Protein AF-R4GNI4-F1 (afdb_monomer)

Nearest PDB structures (foldseek):
  3fk2-assembly3_C  TM=8.434E-01  e=5.146E-07  Homo sapiens
  5irc-assembly1_A  TM=8.284E-01  e=3.095E-07  Rattus norvegicus
  3fk2-assembly2_B  TM=8.335E-01  e=4.891E-07  Homo sapiens
  1ow3-assembly1_A  TM=8.137E-01  e=1.103E-06  Homo sapiens
  3w6r-assembly1_A  TM=8.796E-01  e=2.966E-04  Homo sapiens

InterPro domains:
  IPR000198 Rho GTPase-activating protein domain [PF00620] (52-196)
  IPR000198 Rho GTPase-activating protein domain [PS50238] (42-197)
  IPR000198 Rho GTPase-activating protein domain [SM00324] (46-197)
  IPR008936 Rho GTPase activation protein [G3DSA:1.10.555.10] (14-197)
  IPR008936 Rho GTPase activation protein [SSF48350] (37-196)

pLDDT: mean 83.74, std 20.53, range [27.58, 98.19]

Structure (mmCIF, N/CA/C/O backbone):
data_AF-R4GNI4-F1
#
_entry.id   AF-R4GNI4-F1
#
loop_
_atom_site.group_PDB
_atom_site.id
_atom_site.type_symbol
_atom_site.label_atom_id
_atom_site.label_alt_id
_atom_site.label_comp_id
_atom_site.label_asym_id
_atom_site.label_entity_id
_atom_site.label_seq_id
_atom_site.pdbx_PDB_ins_code
_atom_site.Cartn_x
_atom_site.Cartn_y
_atom_site.Cartn_z
_atom_site.occupancy
_atom_site.B_iso_or_equiv
_atom_site.auth_seq_id
_atom_site.auth_comp_id
_atom_site.auth_asym_id
_atom_site.auth_atom_id
_atom_site.pdbx_PDB_model_num
ATOM 1 N N . MET A 1 1 ? -23.616 -4.468 -59.106 1.00 40.38 1 MET A N 1
ATOM 2 C CA . MET A 1 1 ? -22.205 -4.730 -58.769 1.00 40.38 1 MET A CA 1
ATOM 3 C C . MET A 1 1 ? -22.073 -4.430 -57.288 1.00 40.38 1 MET A C 1
ATOM 5 O O . MET A 1 1 ? -22.117 -3.272 -56.903 1.00 40.38 1 MET A O 1
ATOM 9 N N . ALA A 1 2 ? -22.163 -5.483 -56.479 1.00 37.06 2 ALA A N 1
ATOM 10 C CA . ALA A 1 2 ? -22.120 -5.437 -55.025 1.00 37.06 2 ALA A CA 1
ATOM 11 C C . ALA A 1 2 ? -20.686 -5.731 -54.571 1.00 37.06 2 ALA A C 1
ATOM 13 O O . ALA A 1 2 ? -20.081 -6.648 -55.116 1.00 37.06 2 ALA A O 1
ATOM 14 N N . THR A 1 3 ? -20.188 -4.959 -53.609 1.00 37.28 3 THR A N 1
ATOM 15 C CA . THR A 1 3 ? -18.963 -5.189 -52.817 1.00 37.28 3 THR A CA 1
ATOM 16 C C . THR A 1 3 ? -19.135 -4.315 -51.570 1.00 37.28 3 THR A C 1
ATOM 18 O O . THR A 1 3 ? -19.086 -3.093 -51.673 1.00 37.28 3 THR A O 1
ATOM 21 N N . GLU A 1 4 ? -19.794 -4.837 -50.537 1.00 31.59 4 GLU A N 1
ATOM 22 C CA . GLU A 1 4 ? -19.200 -5.520 -49.372 1.00 31.59 4 GLU A CA 1
ATOM 23 C C . GLU A 1 4 ? -18.520 -4.546 -48.401 1.00 31.59 4 GLU A C 1
ATOM 25 O O . GLU A 1 4 ? -17.405 -4.076 -48.602 1.00 31.59 4 GLU A O 1
ATOM 30 N N . ALA A 1 5 ? -19.265 -4.251 -47.332 1.00 36.94 5 ALA A N 1
ATOM 31 C CA . ALA A 1 5 ? -18.782 -3.652 -46.104 1.00 36.94 5 ALA A CA 1
ATOM 32 C C . ALA A 1 5 ? -17.987 -4.705 -45.320 1.00 36.94 5 ALA A C 1
ATOM 34 O O . ALA A 1 5 ? -18.501 -5.794 -45.070 1.00 36.94 5 ALA A O 1
ATOM 35 N N . GLN A 1 6 ? -16.764 -4.374 -44.909 1.00 33.47 6 GLN A N 1
ATOM 36 C CA . GLN A 1 6 ? -15.999 -5.190 -43.971 1.00 33.47 6 GLN A CA 1
ATOM 37 C C . GLN A 1 6 ? -16.092 -4.592 -42.569 1.00 33.47 6 GLN A C 1
ATOM 39 O O . GLN A 1 6 ? -15.590 -3.509 -42.273 1.00 33.47 6 GLN A O 1
ATOM 44 N N . SER A 1 7 ? -16.819 -5.342 -41.748 1.00 34.03 7 SER A N 1
ATOM 45 C CA . SER A 1 7 ? -16.853 -5.329 -40.296 1.00 34.03 7 SER A CA 1
ATOM 46 C C . SER A 1 7 ? -15.793 -6.318 -39.813 1.00 34.03 7 SER A C 1
ATOM 48 O O . SER A 1 7 ? -15.878 -7.496 -40.134 1.00 34.03 7 SER A O 1
ATOM 50 N N . GLU A 1 8 ? -14.829 -5.846 -39.029 1.00 29.86 8 GLU A N 1
ATOM 51 C CA . GLU A 1 8 ? -13.941 -6.644 -38.174 1.00 29.86 8 GLU A CA 1
ATOM 52 C C . GLU A 1 8 ? -13.546 -5.714 -37.017 1.00 29.86 8 GLU A C 1
ATOM 54 O O . GLU A 1 8 ? -13.195 -4.563 -37.249 1.00 29.86 8 GLU A O 1
ATOM 59 N N . GLY A 1 9 ? -13.612 -6.034 -35.735 1.00 29.41 9 GLY A N 1
ATOM 60 C CA . GLY A 1 9 ? -13.988 -7.224 -34.994 1.00 29.41 9 GLY A CA 1
ATOM 61 C C . GLY A 1 9 ? -13.773 -6.817 -33.536 1.00 29.41 9 GLY A C 1
ATOM 62 O O . GLY A 1 9 ? -12.642 -6.597 -33.110 1.00 29.41 9 GLY A O 1
ATOM 63 N N . GLU A 1 10 ? -14.860 -6.584 -32.806 1.00 27.58 10 GLU A N 1
ATOM 64 C CA . GLU A 1 10 ? -14.829 -6.159 -31.408 1.00 27.58 10 GLU A CA 1
ATOM 65 C C . GLU A 1 10 ? -14.307 -7.319 -30.549 1.00 27.58 10 GLU A C 1
ATOM 67 O O . GLU A 1 10 ? -14.928 -8.378 -30.461 1.00 27.58 10 GLU A O 1
ATOM 72 N N . VAL A 1 11 ? -13.113 -7.154 -29.973 1.00 31.47 11 VAL A N 1
ATOM 73 C CA . VAL A 1 11 ? -12.493 -8.155 -29.097 1.00 31.47 11 VAL A CA 1
ATOM 74 C C . VAL A 1 11 ? -13.266 -8.168 -27.773 1.00 31.47 11 VAL A C 1
ATOM 76 O O . VAL A 1 11 ? -13.276 -7.146 -27.083 1.00 31.47 11 VAL A O 1
ATOM 79 N N . PRO A 1 12 ? -13.905 -9.283 -27.373 1.00 29.19 12 PRO A N 1
ATOM 80 C CA . PRO A 1 12 ? -14.676 -9.308 -26.142 1.00 29.19 12 PRO A CA 1
ATOM 81 C C . PRO A 1 12 ? -13.732 -9.263 -24.937 1.00 29.19 12 PRO A C 1
ATOM 83 O O . PRO A 1 12 ? -12.732 -9.986 -24.866 1.00 29.19 12 PRO A O 1
ATOM 86 N N . ALA A 1 13 ? -14.070 -8.404 -23.975 1.00 33.00 13 ALA A N 1
ATOM 87 C CA . ALA A 1 13 ? -13.409 -8.324 -22.684 1.00 33.00 13 ALA A CA 1
ATOM 88 C C . ALA A 1 13 ? -13.441 -9.699 -21.999 1.00 33.00 13 ALA A C 1
ATOM 90 O O . ALA A 1 13 ? -14.505 -10.264 -21.747 1.00 33.00 13 ALA A O 1
ATOM 91 N N . ARG A 1 14 ? -12.262 -10.254 -21.696 1.00 31.77 14 ARG A N 1
ATOM 92 C CA . ARG A 1 14 ? -12.145 -11.465 -20.881 1.00 31.77 14 ARG A CA 1
ATOM 93 C C . ARG A 1 14 ? -12.551 -11.126 -19.448 1.00 31.77 14 ARG A C 1
ATOM 95 O O . ARG A 1 14 ? -11.794 -10.491 -18.717 1.00 31.77 14 ARG A O 1
ATOM 102 N N . GLU A 1 15 ? -13.741 -11.560 -19.052 1.00 36.38 15 GLU A N 1
ATOM 103 C CA . GLU A 1 15 ? -14.183 -11.557 -17.661 1.00 36.38 15 GLU A CA 1
ATOM 104 C C . GLU A 1 15 ? -13.286 -12.484 -16.822 1.00 36.38 15 GLU A C 1
ATOM 106 O O . GLU A 1 15 ? -13.466 -13.698 -16.776 1.00 36.38 15 GLU A O 1
ATOM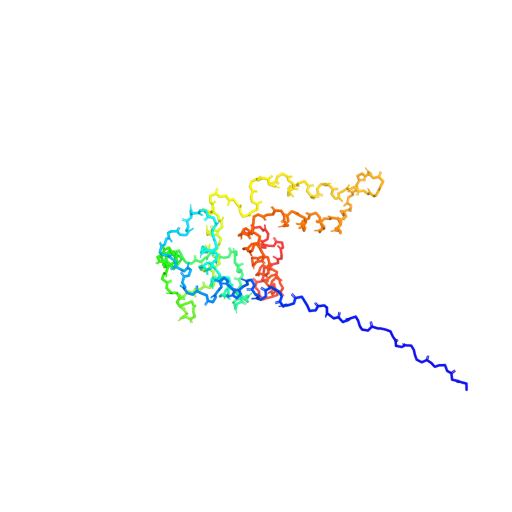 111 N N . SER A 1 16 ? -12.312 -11.897 -16.125 1.00 38.88 16 SER A N 1
ATOM 112 C CA . SER A 1 16 ? -11.461 -12.571 -15.130 1.00 38.88 16 SER A CA 1
ATOM 113 C C . SER A 1 16 ? -12.069 -12.527 -13.714 1.00 38.88 16 SER A C 1
ATOM 115 O O . SER A 1 16 ? -11.354 -12.577 -12.719 1.00 38.88 16 SER A O 1
ATOM 117 N N . GLY A 1 17 ? -13.392 -12.381 -13.590 1.00 40.19 17 GLY A N 1
ATOM 118 C CA . GLY A 1 17 ? -14.034 -11.959 -12.336 1.00 40.19 17 GLY A CA 1
ATOM 119 C C . GLY A 1 17 ? -14.508 -13.065 -11.387 1.00 40.19 17 GLY A C 1
ATOM 120 O O . GLY A 1 17 ? -14.923 -12.757 -10.275 1.00 40.19 17 GLY A O 1
ATOM 121 N N . ARG A 1 18 ? -14.498 -14.347 -11.781 1.00 36.88 18 ARG A N 1
ATOM 122 C CA . ARG A 1 18 ? -15.274 -15.370 -11.046 1.00 36.88 18 ARG A CA 1
ATOM 123 C C . ARG A 1 18 ? -14.488 -16.176 -10.009 1.00 36.88 18 ARG A C 1
ATOM 125 O O . ARG A 1 18 ? -15.082 -16.611 -9.031 1.00 36.88 18 ARG A O 1
ATOM 132 N N . SER A 1 19 ? -13.177 -16.355 -10.185 1.00 40.31 19 SER A N 1
ATOM 133 C CA . SER A 1 19 ? -12.336 -17.068 -9.203 1.00 40.31 19 SER A CA 1
ATOM 134 C C . SER A 1 19 ? -11.793 -16.144 -8.106 1.00 40.31 19 SER A C 1
ATOM 136 O O . SER A 1 19 ? -11.570 -16.585 -6.981 1.00 40.31 19 SER A O 1
ATOM 138 N N . ASP A 1 20 ? -11.618 -14.860 -8.421 1.00 48.69 20 ASP A N 1
ATOM 139 C CA . ASP A 1 20 ? -11.033 -13.855 -7.526 1.00 48.69 20 ASP A CA 1
ATOM 140 C C . ASP A 1 20 ? -11.989 -13.434 -6.410 1.00 48.69 20 ASP A C 1
ATOM 142 O O . ASP A 1 20 ? -11.582 -13.288 -5.257 1.00 48.69 20 ASP A O 1
ATOM 146 N N . ALA A 1 21 ? -13.280 -13.343 -6.739 1.00 46.41 21 ALA A N 1
ATOM 147 C CA . ALA A 1 21 ? -14.331 -13.097 -5.765 1.00 46.41 21 ALA A CA 1
ATOM 148 C C . ALA A 1 21 ? -14.414 -14.218 -4.722 1.00 46.41 21 ALA A C 1
ATOM 150 O O . ALA A 1 21 ? -14.724 -13.936 -3.579 1.00 46.41 21 ALA A O 1
ATOM 151 N N . ILE A 1 22 ? -14.100 -15.471 -5.071 1.00 47.44 22 ILE A N 1
ATOM 152 C CA . ILE A 1 22 ? -14.206 -16.607 -4.143 1.00 47.44 22 ILE A CA 1
ATOM 153 C C . ILE A 1 22 ? -13.106 -16.550 -3.075 1.00 47.44 22 ILE A C 1
ATOM 155 O O . ILE A 1 22 ? -13.388 -16.790 -1.907 1.00 47.44 22 ILE A O 1
ATOM 159 N N . CYS A 1 23 ? -11.871 -16.184 -3.436 1.00 47.31 23 CYS A N 1
ATOM 160 C CA . CYS A 1 23 ? -10.780 -16.059 -2.461 1.00 47.31 23 CYS A CA 1
ATOM 161 C C . CYS A 1 23 ? -11.019 -14.890 -1.491 1.00 47.31 23 CYS A C 1
ATOM 163 O O . CYS A 1 23 ? -10.869 -15.058 -0.284 1.00 47.31 23 CYS A O 1
ATOM 165 N N . SER A 1 24 ? -11.488 -13.746 -2.002 1.00 45.03 24 SER A N 1
ATOM 166 C CA . SER A 1 24 ? -11.917 -12.619 -1.167 1.00 45.03 24 SER A CA 1
ATOM 167 C C . SER A 1 24 ? -13.147 -12.981 -0.317 1.00 45.03 24 SER A C 1
ATOM 169 O O . SER A 1 24 ? -13.151 -12.741 0.883 1.00 45.03 24 SER A O 1
ATOM 171 N N . PHE A 1 25 ? -14.143 -13.674 -0.871 1.00 45.84 25 PHE A N 1
ATOM 172 C CA . PHE A 1 25 ? -15.349 -14.083 -0.142 1.00 45.84 25 PHE A CA 1
ATOM 173 C C . PHE A 1 25 ? -15.063 -15.070 1.003 1.00 45.84 25 PHE A C 1
ATOM 175 O O . PHE A 1 25 ? -15.662 -14.946 2.067 1.00 45.84 25 PHE A O 1
ATOM 182 N N . VAL A 1 26 ? -14.131 -16.015 0.823 1.00 52.72 26 VAL A N 1
ATOM 183 C CA . VAL A 1 26 ? -13.763 -16.993 1.866 1.00 52.72 26 VAL A CA 1
ATOM 184 C C . VAL A 1 26 ? -12.983 -16.341 3.012 1.00 52.72 26 VAL A C 1
ATOM 186 O O . VAL A 1 26 ? -13.233 -16.671 4.164 1.00 52.72 26 VAL A O 1
ATOM 189 N N . ILE A 1 27 ? -12.091 -15.387 2.723 1.00 52.97 27 ILE A N 1
ATOM 190 C CA . ILE A 1 27 ? -11.340 -14.659 3.762 1.00 52.97 27 ILE A CA 1
ATOM 191 C C . ILE A 1 27 ? -12.252 -13.680 4.528 1.00 52.97 27 ILE A C 1
ATOM 193 O O . ILE A 1 27 ? -12.048 -13.441 5.716 1.00 52.97 27 ILE A O 1
ATOM 197 N N . CY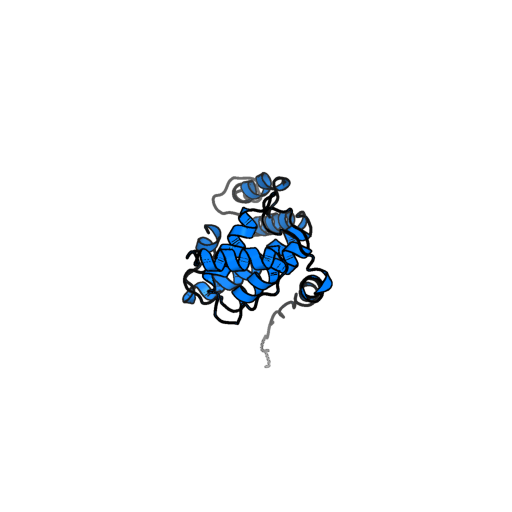S A 1 28 ? -13.265 -13.104 3.868 1.00 49.59 28 CYS A N 1
ATOM 198 C CA . CYS A 1 28 ? -13.974 -11.925 4.382 1.00 49.59 28 CYS A CA 1
ATOM 199 C C . CYS A 1 28 ? -15.354 -12.199 4.993 1.00 49.59 28 CYS A C 1
ATOM 201 O O . CYS A 1 28 ? -15.856 -11.341 5.716 1.00 49.59 28 CYS A O 1
ATOM 203 N N . ASN A 1 29 ? -15.982 -13.347 4.716 1.00 46.03 29 ASN A N 1
ATOM 204 C CA . ASN A 1 29 ? -17.360 -13.609 5.151 1.00 46.03 29 ASN A CA 1
ATOM 205 C C . ASN A 1 29 ? -17.475 -14.544 6.367 1.00 46.03 29 ASN A C 1
ATOM 207 O O . ASN A 1 29 ? -18.591 -14.820 6.804 1.00 46.03 29 ASN A O 1
ATOM 211 N N . ASP A 1 30 ? -16.352 -15.017 6.923 1.00 47.53 30 ASP A N 1
ATOM 212 C CA . ASP A 1 30 ? -16.355 -15.814 8.150 1.00 47.53 30 ASP A CA 1
ATOM 213 C C . ASP A 1 30 ? -15.842 -15.006 9.348 1.00 47.53 30 ASP A C 1
ATOM 215 O O . ASP A 1 30 ? -14.642 -14.867 9.597 1.00 47.53 30 ASP A O 1
ATOM 219 N N . SER A 1 31 ? -16.783 -14.466 10.124 1.00 52.00 31 SER A N 1
ATOM 220 C CA . SER A 1 31 ? -16.503 -13.811 11.404 1.00 52.00 31 SER A CA 1
ATOM 221 C C . SER A 1 31 ? -15.792 -14.727 12.412 1.00 52.00 31 SER A C 1
ATOM 223 O O . SER A 1 31 ? -15.255 -14.218 13.394 1.00 52.00 31 SER A O 1
ATOM 225 N N . SER A 1 32 ? -15.758 -16.051 12.192 1.00 51.03 32 SER A N 1
ATOM 226 C CA . SER A 1 32 ? -15.081 -16.999 13.081 1.00 51.03 32 SER A CA 1
ATOM 227 C C . SER A 1 32 ? -13.552 -16.977 12.976 1.00 51.03 32 SER A C 1
ATOM 229 O O . SER A 1 32 ? -12.903 -17.551 13.844 1.00 51.03 32 SER A O 1
ATOM 231 N N . LEU A 1 33 ? -12.968 -16.347 11.947 1.00 53.69 33 LEU A N 1
ATOM 232 C CA . LEU A 1 33 ? -11.507 -16.250 11.773 1.00 53.69 33 LEU A CA 1
ATOM 233 C C . LEU A 1 33 ? -10.876 -15.085 12.556 1.00 53.69 33 LEU A C 1
ATOM 235 O O . LEU A 1 33 ? -9.655 -14.965 12.625 1.00 53.69 33 LEU A O 1
ATOM 239 N N . ARG A 1 34 ? -11.685 -14.205 13.161 1.00 56.72 34 ARG A N 1
ATOM 240 C CA . ARG A 1 34 ? -11.197 -13.086 13.982 1.00 56.72 34 ARG A CA 1
ATOM 241 C C . ARG A 1 34 ? -10.903 -13.565 15.406 1.00 56.72 34 ARG A C 1
ATOM 243 O O . ARG A 1 34 ? -11.664 -13.296 16.333 1.00 56.72 34 ARG A O 1
ATOM 250 N N . GLU A 1 35 ? -9.812 -14.303 15.590 1.00 55.66 35 GLU A N 1
ATOM 251 C CA . GLU A 1 35 ? -9.311 -14.608 16.935 1.00 55.66 35 GLU A CA 1
ATOM 252 C C . GLU A 1 35 ? -8.644 -13.381 17.580 1.00 55.66 35 GLU A C 1
ATOM 254 O O . GLU A 1 35 ? -8.060 -12.527 16.909 1.00 55.66 35 GLU A O 1
ATOM 259 N N . LYS A 1 36 ? -8.724 -13.291 18.915 1.00 57.12 36 LYS A N 1
ATOM 260 C CA . LYS A 1 36 ? -8.026 -12.260 19.694 1.00 57.12 36 LYS A CA 1
ATOM 261 C C . LYS A 1 36 ? -6.523 -12.505 19.608 1.00 57.12 36 LYS A C 1
ATOM 263 O O . LYS A 1 36 ? -6.033 -13.495 20.146 1.00 57.12 36 LYS A O 1
ATOM 268 N N . GLY A 1 37 ? -5.791 -11.585 18.996 1.00 66.94 37 GLY A N 1
ATOM 269 C CA . GLY A 1 37 ? -4.351 -11.715 18.848 1.00 66.94 37 GLY A CA 1
ATOM 270 C C . GLY A 1 37 ? -3.718 -10.445 18.304 1.00 66.94 37 GLY A C 1
ATOM 271 O O . GLY A 1 37 ? -4.295 -9.751 17.471 1.00 66.94 37 GLY A O 1
ATOM 272 N N . VAL A 1 38 ? -2.507 -10.156 18.776 1.00 80.19 38 VAL A N 1
ATOM 273 C CA . VAL A 1 38 ? -1.710 -9.032 18.281 1.00 80.19 38 VAL A CA 1
ATOM 274 C C . VAL A 1 38 ? -1.389 -9.279 16.806 1.00 80.19 38 VAL A C 1
ATOM 276 O O . VAL A 1 38 ? -0.690 -10.240 16.483 1.00 80.19 38 VAL A O 1
ATOM 279 N N . ILE A 1 39 ? -1.891 -8.423 15.915 1.00 89.38 39 ILE A N 1
ATOM 280 C CA . ILE A 1 39 ? -1.648 -8.533 14.470 1.00 89.38 39 ILE A CA 1
ATOM 281 C C . ILE A 1 39 ? -0.386 -7.771 14.053 1.00 89.38 39 ILE A C 1
ATOM 283 O O . ILE A 1 39 ? 0.341 -8.201 13.162 1.00 89.38 39 ILE A O 1
ATOM 287 N N . PHE A 1 40 ? -0.106 -6.642 14.707 1.00 92.25 40 PHE A N 1
ATOM 288 C CA . PHE A 1 40 ? 1.046 -5.800 14.392 1.00 92.25 40 PHE A CA 1
ATOM 289 C C . PHE A 1 40 ? 2.323 -6.398 14.986 1.00 92.25 40 PHE A C 1
ATOM 291 O O . PHE A 1 40 ? 2.377 -6.664 16.185 1.00 92.25 40 PHE A O 1
ATOM 298 N N . GLY A 1 41 ? 3.359 -6.590 14.168 1.00 91.44 41 GLY A N 1
ATOM 299 C CA . GLY A 1 41 ? 4.605 -7.231 14.607 1.00 91.44 41 GLY A CA 1
ATOM 300 C C . GLY A 1 41 ? 4.573 -8.763 14.604 1.00 91.44 41 GLY A C 1
ATOM 301 O O . GLY A 1 41 ? 5.579 -9.390 14.932 1.00 91.44 41 GLY A O 1
ATOM 302 N N . SER A 1 42 ? 3.448 -9.374 14.227 1.00 92.31 42 SER A N 1
ATOM 303 C CA . SER A 1 42 ? 3.299 -10.828 14.111 1.00 92.31 42 SER A CA 1
ATOM 304 C C . SER A 1 42 ? 3.551 -11.300 12.673 1.00 92.31 42 SER A C 1
ATOM 306 O O . SER A 1 42 ? 3.395 -10.517 11.732 1.00 92.31 42 SER A O 1
ATOM 308 N N . PRO A 1 43 ? 3.942 -12.573 12.459 1.00 94.06 43 PRO A N 1
ATOM 309 C CA . PRO A 1 43 ? 4.024 -13.147 11.118 1.00 94.06 43 PRO A CA 1
ATOM 310 C C . PRO A 1 43 ? 2.703 -13.007 10.353 1.00 94.06 43 PRO A C 1
ATOM 312 O O . PRO A 1 43 ? 1.628 -13.054 10.947 1.00 94.06 43 PRO A O 1
ATOM 315 N N . LEU A 1 44 ? 2.781 -12.862 9.029 1.00 93.56 44 LEU A N 1
ATOM 316 C CA . LEU A 1 44 ? 1.597 -12.711 8.187 1.00 93.56 44 LEU A CA 1
ATOM 317 C C . LEU A 1 44 ? 0.771 -14.010 8.169 1.00 93.56 44 LEU A C 1
ATOM 319 O O . LEU A 1 44 ? 1.235 -15.030 7.657 1.00 93.56 44 LEU A O 1
ATOM 323 N N . THR A 1 45 ? -0.458 -13.952 8.683 1.00 91.38 45 THR A N 1
ATOM 324 C CA . THR A 1 45 ? -1.434 -15.055 8.652 1.00 91.38 45 THR A CA 1
ATOM 325 C C . THR A 1 45 ? -2.708 -14.649 7.909 1.00 91.38 45 THR A C 1
ATOM 327 O O . THR A 1 45 ? -2.939 -13.463 7.665 1.00 91.38 45 THR A O 1
ATOM 330 N N . GLU A 1 46 ? -3.544 -15.623 7.543 1.00 87.75 46 GLU A N 1
ATOM 331 C CA . GLU A 1 46 ? -4.827 -15.365 6.868 1.00 87.75 46 GLU A CA 1
ATOM 332 C C . GLU A 1 46 ? -5.786 -14.558 7.763 1.00 87.75 46 GLU A C 1
ATOM 334 O O . GLU A 1 46 ? -6.484 -13.668 7.282 1.00 87.75 46 GLU A O 1
ATOM 339 N N . GLU A 1 47 ? -5.758 -14.780 9.079 1.00 84.31 47 GLU A N 1
ATOM 340 C CA . GLU A 1 47 ? -6.557 -14.033 10.059 1.00 84.31 47 GLU A CA 1
ATOM 341 C C . GLU A 1 47 ? -6.113 -12.568 10.124 1.00 84.31 47 GLU A C 1
ATOM 343 O O . GLU A 1 47 ? -6.940 -11.653 10.102 1.00 84.31 47 GLU A O 1
ATOM 348 N N . GLY A 1 48 ? -4.796 -12.328 10.139 1.00 89.12 48 GLY A N 1
ATOM 349 C CA . GLY A 1 48 ? -4.239 -10.979 10.059 1.00 89.12 48 GLY A CA 1
ATOM 350 C C . GLY A 1 48 ? -4.661 -10.267 8.771 1.00 89.12 48 GLY A C 1
ATOM 351 O O . GLY A 1 48 ? -5.056 -9.101 8.807 1.00 89.12 48 GLY A O 1
ATOM 352 N N . ILE A 1 49 ? -4.659 -10.978 7.638 1.00 90.94 49 ILE A N 1
ATOM 353 C CA . ILE A 1 49 ? -5.131 -10.444 6.352 1.00 90.94 49 ILE A CA 1
ATOM 354 C C . ILE A 1 49 ? -6.624 -10.107 6.415 1.00 90.94 49 ILE A C 1
ATOM 356 O O . ILE A 1 49 ? -7.004 -9.017 5.989 1.00 90.94 49 ILE A O 1
ATOM 360 N N . ALA A 1 50 ? -7.459 -10.981 6.980 1.00 87.06 50 ALA A N 1
ATOM 361 C CA . ALA A 1 50 ? -8.894 -10.740 7.129 1.00 87.06 50 ALA A CA 1
ATOM 362 C C . ALA A 1 50 ? -9.183 -9.479 7.960 1.00 87.06 50 ALA A C 1
ATOM 364 O O . ALA A 1 50 ? -10.068 -8.690 7.622 1.00 87.06 50 ALA A O 1
ATOM 365 N N . GLN A 1 51 ? -8.402 -9.242 9.016 1.00 87.19 51 GLN A N 1
ATOM 366 C CA . GLN A 1 51 ? -8.524 -8.027 9.818 1.00 87.19 51 GLN A CA 1
ATOM 367 C C . GLN A 1 51 ? -8.057 -6.775 9.073 1.00 87.19 51 GLN A C 1
ATOM 369 O O . GLN A 1 51 ? -8.699 -5.733 9.175 1.00 87.19 51 GLN A O 1
ATOM 374 N N . ILE A 1 52 ? -6.974 -6.854 8.301 1.00 91.94 52 ILE A N 1
ATOM 375 C CA . ILE A 1 52 ? -6.456 -5.717 7.526 1.00 91.94 52 ILE A CA 1
ATOM 376 C C . ILE A 1 52 ? -7.322 -5.407 6.300 1.00 91.94 52 ILE A C 1
ATOM 378 O O . ILE A 1 52 ? -7.386 -4.255 5.865 1.00 91.94 52 ILE A O 1
ATOM 382 N N . TYR A 1 53 ? -8.045 -6.393 5.773 1.00 91.75 53 TYR A N 1
ATOM 383 C CA . TYR A 1 53 ? -8.907 -6.236 4.606 1.00 91.75 53 TYR A CA 1
ATOM 384 C C . TYR A 1 53 ? -9.943 -5.114 4.767 1.00 91.75 53 TYR A C 1
ATOM 386 O O . TYR A 1 53 ? -10.162 -4.347 3.832 1.00 91.75 53 TYR A O 1
ATOM 394 N N . GLN A 1 54 ? -10.507 -4.928 5.965 1.00 90.94 54 GLN A N 1
ATOM 395 C CA . GLN A 1 54 ? -11.456 -3.837 6.219 1.00 90.94 54 GLN A CA 1
ATOM 396 C C . GLN A 1 54 ? -10.843 -2.444 5.969 1.00 90.94 54 GLN A C 1
ATOM 398 O O . GLN A 1 54 ? -11.525 -1.541 5.483 1.00 90.94 54 GLN A O 1
ATOM 403 N N . LEU A 1 55 ? -9.539 -2.276 6.238 1.00 95.19 55 LEU A N 1
ATOM 404 C CA . LEU A 1 55 ? -8.819 -1.035 5.950 1.00 95.19 55 LEU A CA 1
ATOM 405 C C . LEU A 1 55 ? -8.699 -0.827 4.437 1.00 95.19 55 LEU A C 1
ATOM 407 O O . LEU A 1 55 ? -8.912 0.279 3.943 1.00 95.19 55 LEU A O 1
ATOM 411 N N . ILE A 1 56 ? -8.379 -1.895 3.700 1.00 96.19 56 ILE A N 1
ATOM 412 C CA . ILE A 1 56 ? -8.246 -1.884 2.237 1.00 96.19 56 ILE A CA 1
ATOM 413 C C . ILE A 1 56 ? -9.586 -1.518 1.584 1.00 96.19 56 ILE A C 1
ATOM 415 O O . ILE A 1 56 ? -9.632 -0.611 0.751 1.00 96.19 56 ILE A O 1
ATOM 419 N N . GLU A 1 57 ? -10.682 -2.142 2.013 1.00 94.62 57 GLU A N 1
ATOM 420 C CA . GLU A 1 57 ? -12.034 -1.853 1.519 1.00 94.62 57 GLU A CA 1
ATOM 421 C C . GLU A 1 57 ? -12.459 -0.410 1.785 1.00 94.62 57 GLU A C 1
ATOM 423 O O . GLU A 1 57 ? -12.970 0.284 0.900 1.00 94.62 57 GLU A O 1
ATOM 428 N N . TYR A 1 58 ? -12.203 0.088 2.995 1.00 95.75 58 TYR A N 1
ATOM 429 C CA . TYR A 1 58 ? -12.490 1.478 3.320 1.00 95.75 58 TYR A CA 1
ATOM 430 C C . TYR A 1 58 ? -11.707 2.449 2.423 1.00 95.75 58 TYR A C 1
ATOM 432 O O . TYR A 1 58 ? -12.259 3.444 1.943 1.00 95.75 58 TYR A O 1
ATOM 440 N N . LEU A 1 59 ? -10.436 2.161 2.134 1.00 97.19 59 LEU A N 1
ATOM 441 C CA . LEU A 1 59 ? -9.625 2.981 1.232 1.00 97.19 59 LEU A CA 1
ATOM 442 C C . LEU A 1 59 ? -10.118 2.910 -0.222 1.00 97.19 59 LEU A C 1
ATOM 444 O O . LEU A 1 59 ? -10.141 3.943 -0.895 1.00 97.19 59 LEU A O 1
ATOM 448 N N . HIS A 1 60 ? -10.599 1.751 -0.687 1.00 96.19 60 HIS A N 1
ATOM 449 C CA . HIS A 1 60 ? -11.228 1.602 -2.008 1.00 96.19 60 HIS A CA 1
ATOM 450 C C . HIS A 1 60 ? -12.450 2.508 -2.195 1.00 96.19 60 HIS A C 1
ATOM 452 O O . HIS A 1 60 ? -12.679 3.035 -3.288 1.00 96.19 60 HIS A O 1
ATOM 458 N N . LYS A 1 61 ? -13.213 2.751 -1.126 1.00 95.81 61 LYS A N 1
ATOM 459 C CA . LYS A 1 61 ? -14.345 3.690 -1.145 1.00 95.81 61 LYS A CA 1
ATOM 460 C C . LYS A 1 61 ? -13.893 5.160 -1.155 1.00 95.81 61 LYS A C 1
ATOM 462 O O . LYS A 1 61 ? -14.613 6.019 -1.660 1.00 95.81 61 LYS A O 1
ATOM 467 N N . ASN A 1 62 ? -12.680 5.456 -0.677 1.00 96.62 62 ASN A N 1
ATOM 468 C CA . ASN A 1 62 ? -12.184 6.814 -0.413 1.00 96.62 62 ASN A CA 1
ATOM 469 C C . ASN A 1 62 ? -10.980 7.242 -1.281 1.00 96.62 62 ASN A C 1
ATOM 471 O O . ASN A 1 62 ? -10.194 8.114 -0.911 1.00 96.62 62 ASN A O 1
ATOM 475 N N . LEU A 1 63 ? -10.862 6.708 -2.499 1.00 97.19 63 LEU A N 1
ATOM 476 C CA . LEU A 1 63 ? -9.724 6.939 -3.410 1.00 97.19 63 LEU A CA 1
ATOM 477 C C . LEU A 1 63 ? -9.508 8.394 -3.866 1.00 97.19 63 LEU A C 1
ATOM 479 O O . LEU A 1 63 ? -8.512 8.685 -4.527 1.00 97.19 63 LEU A O 1
ATOM 483 N N . ARG A 1 64 ? -10.449 9.309 -3.607 1.00 96.81 64 ARG A N 1
ATOM 484 C CA . ARG A 1 64 ? -10.384 10.709 -4.073 1.00 96.81 64 ARG A CA 1
ATOM 485 C C . ARG A 1 64 ? -9.670 11.647 -3.097 1.00 96.81 64 ARG A C 1
ATOM 487 O O . ARG A 1 64 ? -9.453 12.800 -3.458 1.00 96.81 64 ARG A O 1
ATOM 494 N N . VAL A 1 65 ? -9.328 11.172 -1.898 1.00 97.06 65 VAL A N 1
ATOM 495 C CA . VAL A 1 65 ? -8.656 11.970 -0.863 1.00 97.06 65 VAL A CA 1
ATOM 496 C C . VAL A 1 65 ? -7.279 12.412 -1.349 1.00 97.06 65 VAL A C 1
ATOM 498 O O . VAL A 1 65 ? -6.467 11.597 -1.782 1.00 97.06 65 VAL A O 1
ATOM 501 N N . GLU A 1 66 ? -7.020 13.716 -1.293 1.00 96.88 66 GLU A N 1
ATOM 502 C CA . GLU A 1 66 ? -5.763 14.285 -1.768 1.00 96.88 66 GLU A CA 1
ATOM 503 C C . GLU A 1 66 ? -4.567 13.796 -0.946 1.00 96.88 66 GLU A C 1
ATOM 505 O O . GLU A 1 66 ? -4.562 13.844 0.283 1.00 96.88 66 GLU A O 1
ATOM 510 N N . GLY A 1 67 ? -3.525 13.344 -1.645 1.00 95.81 67 GLY A N 1
ATOM 511 C CA . GLY A 1 67 ? -2.293 12.872 -1.035 1.00 95.81 67 GLY A CA 1
ATOM 512 C C . GLY A 1 67 ? -2.450 11.575 -0.246 1.00 95.81 67 GLY A C 1
ATOM 513 O O . GLY A 1 67 ? -1.660 11.354 0.669 1.00 95.81 67 GLY A O 1
ATOM 514 N N . LEU A 1 68 ? -3.431 10.727 -0.575 1.00 97.19 68 LEU A N 1
ATOM 515 C CA . LEU A 1 68 ? -3.595 9.413 0.053 1.00 97.19 68 LEU A CA 1
ATOM 516 C C . LEU A 1 68 ? -2.267 8.627 0.042 1.00 97.19 68 LEU A C 1
ATOM 518 O O . LEU A 1 68 ? -1.554 8.644 -0.957 1.00 97.19 68 LEU A O 1
ATOM 522 N N . PHE A 1 69 ? -1.912 7.978 1.155 1.00 97.25 69 PHE A N 1
ATOM 523 C CA . PHE A 1 69 ? -0.600 7.350 1.432 1.00 97.25 69 PHE A CA 1
ATOM 524 C C . PHE A 1 69 ? 0.603 8.295 1.587 1.00 97.25 69 PHE A C 1
ATOM 526 O O . PHE A 1 69 ? 1.587 7.900 2.211 1.00 97.25 69 PHE A O 1
ATOM 533 N N . ARG A 1 70 ? 0.542 9.533 1.085 1.00 97.38 70 ARG A N 1
ATOM 534 C CA . ARG A 1 70 ? 1.606 10.540 1.242 1.00 97.38 70 ARG A CA 1
ATOM 535 C C . ARG A 1 70 ? 1.433 11.385 2.498 1.00 97.38 70 ARG A C 1
ATOM 537 O O . ARG A 1 70 ? 2.401 11.644 3.205 1.00 97.38 70 ARG A O 1
ATOM 544 N N . VAL A 1 71 ? 0.217 11.863 2.745 1.00 97.06 71 VAL A N 1
ATOM 545 C CA . VAL A 1 71 ? -0.098 12.727 3.886 1.00 97.06 71 VAL A CA 1
ATOM 546 C C . VAL A 1 71 ? -0.274 11.853 5.130 1.00 97.06 71 VAL A C 1
ATOM 548 O O . VAL A 1 71 ? -1.109 10.945 5.099 1.00 97.06 71 VAL A O 1
ATOM 551 N N . PRO A 1 72 ? 0.474 12.100 6.222 1.00 95.44 72 PRO A N 1
ATOM 552 C CA . PRO A 1 72 ? 0.306 11.339 7.452 1.00 95.44 72 PRO A CA 1
ATOM 553 C C . PRO A 1 72 ? -1.064 11.623 8.076 1.00 95.44 72 PRO A C 1
ATOM 555 O O . PRO A 1 72 ? -1.563 12.750 8.036 1.00 95.44 72 PRO A O 1
ATOM 558 N N . GLY A 1 73 ? -1.681 10.597 8.657 1.00 95.75 73 GLY A N 1
ATOM 559 C CA . GLY A 1 73 ? -2.887 10.769 9.464 1.00 95.75 73 GLY A CA 1
ATOM 560 C C . GLY A 1 73 ? -2.595 11.297 10.874 1.00 95.75 73 GLY A C 1
ATOM 561 O O . GLY A 1 73 ? -1.451 11.533 11.263 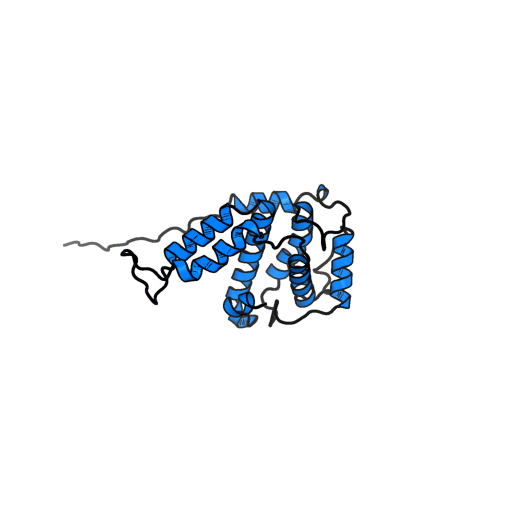1.00 95.75 73 GLY A O 1
ATOM 562 N N . ASN A 1 74 ? -3.647 11.407 11.675 1.00 97.62 74 ASN A N 1
ATOM 563 C CA . ASN A 1 74 ? -3.584 11.724 13.093 1.00 97.62 74 ASN A CA 1
ATOM 564 C C . ASN A 1 74 ? -3.126 10.501 13.909 1.00 97.62 74 ASN A C 1
ATOM 566 O O . ASN A 1 74 ? -3.758 9.445 13.863 1.00 97.62 74 ASN A O 1
ATOM 570 N N . SER A 1 75 ? -2.060 10.663 14.693 1.00 96.25 75 SER A N 1
ATOM 571 C CA . SER A 1 75 ? -1.444 9.584 15.476 1.00 96.25 75 SER A CA 1
ATOM 572 C C . SER A 1 75 ? -2.358 8.991 16.551 1.00 96.25 75 SER A C 1
ATOM 574 O O . SER A 1 75 ? -2.322 7.786 16.776 1.00 96.25 75 SER A O 1
ATOM 576 N N . VAL A 1 76 ? -3.211 9.797 17.190 1.00 97.00 76 VAL A N 1
ATOM 577 C CA . VAL A 1 76 ? -4.139 9.317 18.229 1.00 97.00 76 VAL A CA 1
ATOM 578 C C . VAL A 1 76 ? -5.187 8.394 17.614 1.00 97.00 76 VAL A C 1
ATOM 580 O O . VAL A 1 76 ? -5.405 7.291 18.105 1.00 97.00 76 VAL A O 1
ATOM 583 N N . ARG A 1 77 ? -5.787 8.802 16.489 1.00 96.81 77 ARG A N 1
ATOM 584 C CA . ARG A 1 77 ? -6.767 7.970 15.772 1.00 96.81 77 ARG A CA 1
ATOM 585 C C . ARG A 1 77 ? -6.143 6.707 15.187 1.00 96.81 77 ARG A C 1
ATOM 587 O O . ARG A 1 77 ? -6.766 5.652 15.222 1.00 96.81 77 ARG A O 1
ATOM 594 N N . GLN A 1 78 ? -4.903 6.791 14.708 1.00 96.25 78 GLN A N 1
ATOM 595 C CA . GLN A 1 78 ? -4.146 5.611 14.284 1.00 96.25 78 GLN A CA 1
ATOM 596 C C . GLN A 1 78 ? -3.940 4.621 15.431 1.00 96.25 78 GLN A C 1
ATOM 598 O O . GLN A 1 78 ? -4.113 3.424 15.223 1.00 96.25 78 GLN A O 1
ATOM 603 N N . GLN A 1 79 ? -3.603 5.105 16.630 1.00 95.31 79 GLN A N 1
ATOM 604 C CA . GLN A 1 79 ? -3.421 4.248 17.799 1.00 95.31 79 GLN A CA 1
ATOM 605 C C . GLN A 1 79 ? -4.734 3.571 18.212 1.00 95.31 79 GLN A C 1
ATOM 607 O O . GLN A 1 79 ? -4.743 2.370 18.452 1.00 95.31 79 GLN A O 1
ATOM 612 N N . ILE A 1 80 ? -5.853 4.304 18.199 1.00 94.94 80 ILE A N 1
ATOM 613 C CA . ILE A 1 80 ? -7.187 3.742 18.472 1.00 94.94 80 ILE A CA 1
ATOM 614 C C . ILE A 1 80 ? -7.512 2.608 17.489 1.00 94.94 80 ILE A C 1
ATOM 616 O O . ILE A 1 80 ? -7.895 1.518 17.909 1.00 94.94 80 ILE A O 1
ATOM 620 N N . LEU A 1 81 ? -7.310 2.836 16.186 1.00 95.19 81 LEU A N 1
ATOM 621 C CA . LEU A 1 81 ? -7.528 1.812 15.160 1.00 95.19 81 LEU A CA 1
ATOM 622 C C . LEU A 1 81 ? -6.599 0.605 15.344 1.00 95.19 81 LEU A C 1
ATOM 624 O O . LEU A 1 81 ? -7.039 -0.536 15.234 1.00 95.19 81 LEU A O 1
ATOM 628 N N . ARG A 1 82 ? -5.317 0.847 15.642 1.00 94.25 82 ARG A N 1
ATOM 629 C CA . ARG A 1 82 ? -4.326 -0.204 15.908 1.00 94.25 82 ARG A CA 1
ATOM 630 C C . ARG A 1 82 ? -4.760 -1.091 17.070 1.00 94.25 82 ARG A C 1
ATOM 632 O O . ARG A 1 82 ? -4.713 -2.314 16.957 1.00 94.25 82 ARG A O 1
ATOM 639 N N . ASP A 1 83 ? -5.172 -0.481 18.176 1.00 92.88 83 ASP A N 1
ATOM 640 C CA . ASP A 1 83 ? -5.582 -1.200 19.378 1.00 92.88 83 ASP A CA 1
ATOM 641 C C . ASP A 1 83 ? -6.879 -1.975 19.137 1.00 92.88 83 ASP A C 1
ATOM 643 O O . ASP A 1 83 ? -7.000 -3.117 19.574 1.00 92.88 83 ASP A O 1
ATOM 647 N N . ALA A 1 84 ? -7.827 -1.409 18.386 1.00 91.50 84 ALA A N 1
ATOM 648 C CA . ALA A 1 84 ? -9.038 -2.120 17.994 1.00 91.50 84 ALA A CA 1
ATOM 649 C C . ALA A 1 84 ? -8.722 -3.369 17.151 1.00 91.50 84 ALA A C 1
ATOM 651 O O . ALA A 1 84 ? -9.214 -4.451 17.466 1.00 91.50 84 ALA A O 1
ATOM 652 N N . LEU A 1 85 ? -7.829 -3.250 16.163 1.00 90.75 85 LEU A N 1
ATOM 653 C CA . LEU A 1 85 ? -7.382 -4.377 15.339 1.00 90.75 85 LEU A CA 1
ATOM 654 C C . LEU A 1 85 ? -6.634 -5.447 16.153 1.00 90.75 85 LEU A C 1
ATOM 656 O O . LEU A 1 85 ? -6.941 -6.627 16.060 1.00 90.75 85 LEU A O 1
ATOM 660 N N . ASN A 1 86 ? -5.690 -5.070 17.016 1.00 90.06 86 ASN A N 1
ATOM 661 C CA . ASN A 1 86 ? -4.983 -6.045 17.863 1.00 90.06 86 ASN A CA 1
ATOM 662 C C . ASN A 1 86 ? -5.911 -6.798 18.829 1.00 90.06 86 ASN A C 1
ATOM 664 O O . ASN A 1 86 ? -5.601 -7.906 19.262 1.00 90.06 86 ASN A O 1
ATOM 668 N N . ASN A 1 87 ? -7.042 -6.197 19.192 1.00 85.81 87 ASN A N 1
ATOM 669 C CA . ASN A 1 87 ? -8.027 -6.817 20.068 1.00 85.81 87 ASN A CA 1
ATOM 670 C C . ASN A 1 87 ? -9.098 -7.613 19.304 1.00 85.81 87 ASN A C 1
ATOM 672 O O . ASN A 1 87 ? -9.942 -8.244 19.945 1.00 85.81 87 ASN A O 1
ATOM 676 N N . GLY A 1 88 ? -9.076 -7.595 17.964 1.00 81.19 88 GLY A N 1
ATOM 677 C CA . GLY A 1 88 ? -10.122 -8.182 17.124 1.00 81.19 88 GLY A CA 1
ATOM 678 C C . GLY A 1 88 ? -11.478 -7.487 17.280 1.00 81.19 88 GLY A C 1
ATOM 679 O O . GLY A 1 88 ? -12.518 -8.104 17.052 1.00 81.19 88 GLY A O 1
ATOM 680 N N . THR A 1 89 ? -11.483 -6.227 17.723 1.00 82.19 89 THR A N 1
ATOM 681 C CA . THR A 1 89 ? -12.698 -5.434 17.916 1.00 82.19 89 THR A CA 1
ATOM 682 C C . THR A 1 89 ? -13.254 -5.009 16.563 1.00 82.19 89 THR A C 1
ATOM 684 O O . THR A 1 89 ? -12.497 -4.676 15.651 1.00 82.19 89 THR A O 1
ATOM 687 N N . ASP A 1 90 ? -14.579 -5.000 16.431 1.00 80.12 90 ASP A N 1
ATOM 688 C CA . ASP A 1 90 ? -15.221 -4.488 15.225 1.00 80.12 90 ASP A CA 1
ATOM 689 C C . ASP A 1 90 ? -15.071 -2.963 15.140 1.00 80.12 90 ASP A C 1
ATOM 691 O O . ASP A 1 90 ? -15.259 -2.256 16.134 1.00 80.12 90 ASP A O 1
ATOM 695 N N . ILE A 1 91 ? -14.691 -2.459 13.966 1.00 87.44 91 ILE A N 1
ATOM 696 C CA . ILE A 1 91 ? -14.383 -1.043 13.752 1.00 87.44 91 ILE A CA 1
ATOM 697 C C . ILE A 1 91 ? -15.389 -0.472 12.766 1.00 87.44 91 ILE A C 1
ATOM 699 O O . ILE A 1 91 ? -15.389 -0.825 11.586 1.00 87.44 91 ILE A O 1
ATOM 703 N N . ASP A 1 92 ? -16.191 0.486 13.223 1.00 89.25 92 ASP A N 1
ATOM 704 C CA . ASP A 1 92 ? -17.029 1.273 12.326 1.00 89.25 92 ASP A CA 1
ATOM 705 C C . ASP A 1 92 ? -16.209 2.394 11.669 1.00 89.25 92 ASP A C 1
ATOM 707 O O . ASP A 1 92 ? -16.127 3.529 12.150 1.00 89.25 92 ASP A O 1
ATOM 711 N N . LEU A 1 93 ? -15.583 2.058 10.540 1.00 91.50 93 LEU A N 1
ATOM 712 C CA . LEU A 1 93 ? -14.842 3.015 9.717 1.00 91.50 93 LEU A CA 1
ATOM 713 C C . LEU A 1 93 ? -15.762 4.021 8.998 1.00 91.50 93 LEU A C 1
ATOM 715 O O . LEU A 1 93 ? -15.279 5.055 8.538 1.00 91.50 93 LEU A O 1
ATOM 719 N N . GLU A 1 94 ? -17.070 3.755 8.899 1.00 89.12 94 GLU A N 1
ATOM 720 C CA . GLU A 1 94 ? -18.041 4.630 8.225 1.00 89.12 94 GLU A CA 1
ATOM 721 C C . GLU A 1 94 ? -18.689 5.656 9.172 1.00 89.12 94 GLU A C 1
ATOM 723 O O . GLU A 1 94 ? -19.316 6.607 8.703 1.00 89.12 94 GLU A O 1
ATOM 728 N N . SER A 1 95 ? -18.442 5.548 10.482 1.00 89.25 95 SER A N 1
ATOM 729 C CA . SER A 1 95 ? -18.874 6.497 11.525 1.00 89.25 95 SER A CA 1
ATOM 730 C C . SER A 1 95 ? -18.460 7.960 11.292 1.00 89.25 95 SER A C 1
ATOM 732 O O . SER A 1 95 ? -19.050 8.878 11.864 1.00 89.25 95 SER A O 1
ATOM 734 N N . GLY A 1 96 ? -17.430 8.197 10.471 1.00 89.00 96 GLY A N 1
ATOM 735 C CA . GLY A 1 96 ? -16.847 9.519 10.220 1.00 89.00 96 GLY A CA 1
ATOM 736 C C . GLY A 1 96 ? -15.802 9.961 11.253 1.00 89.00 96 GLY A C 1
ATOM 737 O O . GLY A 1 96 ? -15.216 11.034 11.103 1.00 89.00 96 GLY A O 1
ATOM 738 N N . GLU A 1 97 ? -15.524 9.145 12.275 1.00 91.19 97 GLU A N 1
ATOM 739 C CA . GLU A 1 97 ? -14.496 9.425 13.287 1.00 91.19 97 GLU A CA 1
ATOM 740 C C . GLU A 1 97 ? -13.075 9.388 12.691 1.00 91.19 97 GLU A C 1
ATOM 742 O O . GLU A 1 97 ? -12.211 10.221 13.007 1.00 91.19 97 GLU A O 1
ATOM 747 N N . PHE A 1 98 ? -12.846 8.446 11.775 1.00 95.38 98 PHE A N 1
ATOM 748 C CA . PHE A 1 98 ? -11.550 8.180 11.159 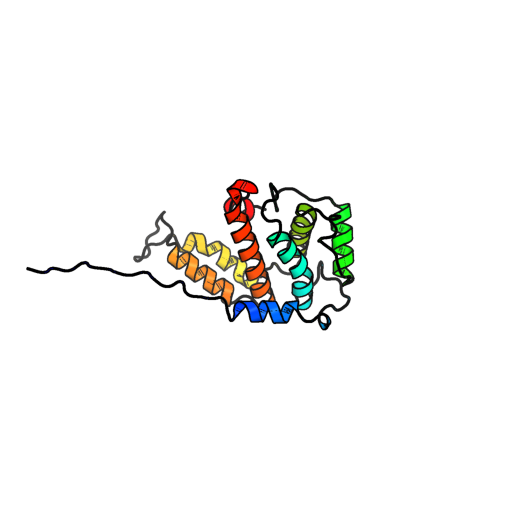1.00 95.38 98 PHE A CA 1
ATOM 749 C C . PHE A 1 98 ? -11.436 8.842 9.787 1.00 95.38 98 PHE A C 1
ATOM 751 O O . PHE A 1 98 ? -12.353 8.804 8.970 1.00 95.38 98 PHE A O 1
ATOM 758 N N . HIS A 1 99 ? -10.279 9.445 9.516 1.00 96.44 99 HIS A N 1
ATOM 759 C CA . HIS A 1 99 ? -9.952 9.985 8.202 1.00 96.44 99 HIS A CA 1
ATOM 760 C C . HIS A 1 99 ? -9.186 8.950 7.367 1.00 96.44 99 HIS A C 1
ATOM 762 O O . HIS A 1 99 ? -8.388 8.172 7.889 1.00 96.44 99 HIS A O 1
ATOM 768 N N . SER A 1 100 ? -9.320 9.000 6.040 1.00 97.25 100 SER A N 1
ATOM 769 C CA . SER A 1 100 ? -8.636 8.070 5.124 1.00 97.25 100 SER A CA 1
ATOM 770 C C . SER A 1 100 ? -7.113 8.065 5.252 1.00 97.25 100 SER A C 1
ATOM 772 O O . SER A 1 100 ? -6.491 7.019 5.098 1.00 97.25 100 SER A O 1
ATOM 774 N N . ASN A 1 101 ? -6.505 9.196 5.616 1.00 97.44 101 ASN A N 1
ATOM 775 C CA . ASN A 1 101 ? -5.064 9.267 5.895 1.00 97.44 101 ASN A CA 1
ATOM 776 C C . ASN A 1 101 ? -4.658 8.499 7.164 1.00 97.44 101 ASN A C 1
ATOM 778 O O . ASN A 1 101 ? -3.539 7.993 7.224 1.00 97.44 101 ASN A O 1
ATOM 782 N N . ASP A 1 102 ? -5.541 8.381 8.161 1.00 97.62 102 ASP A N 1
ATOM 783 C CA . ASP A 1 102 ? -5.280 7.581 9.364 1.00 97.62 102 ASP A CA 1
ATOM 784 C C . ASP A 1 102 ? -5.209 6.101 8.984 1.00 97.62 102 ASP A C 1
ATOM 786 O O . ASP A 1 102 ? -4.225 5.430 9.286 1.00 97.62 102 ASP A O 1
ATOM 790 N N . VAL A 1 103 ? -6.204 5.636 8.222 1.00 97.62 103 VAL A N 1
ATOM 791 C CA . VAL A 1 103 ? -6.299 4.254 7.733 1.00 97.62 103 VAL A CA 1
ATOM 792 C C . VAL A 1 103 ? -5.146 3.913 6.786 1.00 97.62 103 VAL A C 1
ATOM 794 O O . VAL A 1 103 ? -4.517 2.868 6.931 1.00 97.62 103 VAL A O 1
ATOM 797 N N . ALA A 1 104 ? -4.805 4.811 5.857 1.00 97.94 104 ALA A N 1
ATOM 798 C CA . ALA A 1 104 ? -3.684 4.618 4.938 1.00 97.94 104 ALA A CA 1
ATOM 799 C C . ALA A 1 104 ? -2.342 4.551 5.681 1.00 97.94 104 ALA A C 1
ATOM 801 O O . ALA A 1 104 ? -1.512 3.697 5.376 1.00 97.94 104 ALA A O 1
ATOM 802 N N . THR A 1 105 ? -2.129 5.420 6.676 1.00 97.75 105 THR A N 1
ATOM 803 C CA . THR A 1 105 ? -0.905 5.393 7.495 1.00 97.75 105 THR A CA 1
ATOM 804 C C . THR A 1 105 ? -0.826 4.100 8.301 1.00 97.75 105 THR A C 1
ATOM 806 O O . THR A 1 105 ? 0.227 3.471 8.337 1.00 97.75 105 THR A O 1
ATOM 809 N N . LEU A 1 106 ? -1.943 3.658 8.882 1.00 97.44 106 LEU A N 1
ATOM 810 C CA . LEU A 1 106 ? -2.014 2.411 9.634 1.00 97.44 106 LEU A CA 1
ATOM 811 C C . LEU A 1 106 ? -1.727 1.178 8.772 1.00 97.44 106 LEU A C 1
ATOM 813 O O . LEU A 1 106 ? -0.968 0.310 9.195 1.00 97.44 106 LEU A O 1
ATOM 817 N N . LEU A 1 107 ? -2.259 1.129 7.547 1.00 97.44 107 LEU A N 1
ATOM 818 C CA . LEU A 1 107 ? -1.958 0.061 6.593 1.00 97.44 107 LEU A CA 1
ATOM 819 C C . LEU A 1 107 ? -0.458 0.013 6.254 1.00 97.44 107 LEU A C 1
ATOM 821 O O . LEU A 1 107 ? 0.124 -1.068 6.196 1.00 97.44 107 LEU A O 1
ATOM 825 N N . LYS A 1 108 ? 0.193 1.174 6.090 1.00 97.25 108 LYS A N 1
ATOM 826 C CA . LYS A 1 108 ? 1.652 1.234 5.894 1.00 97.25 108 LYS A CA 1
ATOM 827 C C . LYS A 1 108 ? 2.422 0.759 7.124 1.00 97.25 108 LYS A C 1
ATOM 829 O O . LYS A 1 108 ? 3.394 0.027 6.974 1.00 97.25 108 LYS A O 1
ATOM 834 N N . MET A 1 109 ? 1.982 1.142 8.324 1.00 96.56 109 MET A N 1
ATOM 835 C CA . MET A 1 109 ? 2.594 0.676 9.573 1.00 96.56 109 MET A CA 1
ATOM 836 C C . MET A 1 109 ? 2.495 -0.842 9.711 1.00 96.56 109 MET A C 1
ATOM 838 O O . MET A 1 109 ? 3.494 -1.475 10.027 1.00 96.56 109 MET A O 1
ATOM 842 N N . PHE A 1 110 ? 1.342 -1.436 9.387 1.00 96.69 110 PHE A N 1
ATOM 843 C CA . PHE A 1 110 ? 1.178 -2.890 9.391 1.00 96.69 110 PHE A CA 1
ATOM 844 C C . PHE A 1 110 ? 2.229 -3.576 8.510 1.00 96.69 110 PHE A C 1
ATOM 846 O O . PHE A 1 110 ? 2.927 -4.469 8.976 1.00 96.69 110 PHE A O 1
ATOM 853 N N . LEU A 1 111 ? 2.398 -3.112 7.266 1.00 96.88 111 LEU A N 1
ATOM 854 C CA . LEU A 1 111 ? 3.381 -3.673 6.334 1.00 96.88 111 LEU A CA 1
ATOM 855 C C . LEU A 1 111 ? 4.830 -3.470 6.792 1.00 96.88 111 LEU A C 1
ATOM 857 O O . LEU A 1 111 ? 5.657 -4.356 6.593 1.00 96.88 111 LEU A O 1
ATOM 861 N N . GLY A 1 112 ? 5.136 -2.312 7.381 1.00 96.25 112 GLY A N 1
ATOM 862 C CA . GLY A 1 112 ? 6.475 -1.979 7.870 1.00 96.25 112 GLY A CA 1
ATOM 863 C C . GLY A 1 112 ? 6.876 -2.725 9.144 1.00 96.25 112 GLY A C 1
ATOM 864 O O . GLY A 1 112 ? 8.065 -2.875 9.406 1.00 96.25 112 GLY A O 1
ATOM 865 N N . GLU A 1 113 ? 5.903 -3.200 9.920 1.00 96.12 113 GLU A N 1
ATOM 866 C CA . GLU A 1 113 ? 6.129 -3.949 11.159 1.00 96.12 113 GLU A CA 1
ATOM 867 C C . GLU A 1 113 ? 6.096 -5.469 10.966 1.00 96.12 113 GLU A C 1
ATOM 869 O O . GLU A 1 113 ? 6.325 -6.204 11.926 1.00 96.12 113 GLU A O 1
ATOM 874 N N . LEU A 1 114 ? 5.832 -5.968 9.754 1.00 96.44 114 LEU A N 1
ATOM 875 C CA . LEU A 1 114 ? 5.910 -7.402 9.489 1.00 96.44 114 LEU A CA 1
ATOM 876 C C . LEU A 1 114 ? 7.327 -7.929 9.801 1.00 96.44 114 LEU A C 1
ATOM 878 O O . LEU A 1 114 ? 8.307 -7.343 9.333 1.00 96.44 114 LEU A O 1
ATOM 882 N N . PRO A 1 115 ? 7.463 -9.063 10.519 1.00 95.50 115 PRO A N 1
ATOM 883 C CA . PRO A 1 115 ? 8.769 -9.666 10.801 1.00 95.50 115 PRO A CA 1
ATOM 884 C C . PRO A 1 115 ? 9.557 -10.040 9.541 1.00 95.50 115 PRO A C 1
ATOM 886 O O . PRO A 1 115 ? 10.785 -10.021 9.544 1.00 95.50 115 PRO A O 1
ATOM 889 N N . GLU A 1 116 ? 8.841 -10.387 8.470 1.00 94.81 116 GLU A N 1
ATOM 890 C CA . GLU A 1 116 ? 9.386 -10.608 7.135 1.00 94.81 116 GLU A CA 1
ATOM 891 C C . GLU A 1 116 ? 8.665 -9.677 6.144 1.00 94.81 116 GLU A C 1
ATOM 893 O O . GLU A 1 116 ? 7.434 -9.595 6.1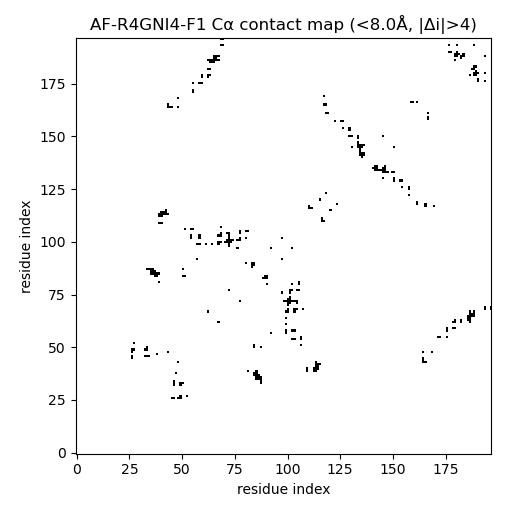83 1.00 94.81 116 GLU A O 1
ATOM 898 N N . PRO A 1 117 ? 9.376 -8.988 5.229 1.00 95.56 117 PRO A N 1
ATOM 899 C CA . PRO A 1 117 ? 8.746 -8.123 4.243 1.00 95.56 117 PRO A CA 1
ATOM 900 C C . PRO A 1 117 ? 7.766 -8.903 3.369 1.00 95.56 117 PRO A C 1
ATOM 902 O O . PRO A 1 117 ? 7.983 -10.070 3.044 1.00 95.56 117 PRO A O 1
ATOM 905 N N . LEU A 1 118 ? 6.729 -8.218 2.886 1.00 95.50 118 LEU A N 1
ATOM 906 C CA . LEU A 1 118 ? 5.676 -8.831 2.074 1.00 95.50 118 LEU A CA 1
ATOM 907 C C . LEU A 1 118 ? 6.212 -9.576 0.835 1.00 95.50 118 LEU A C 1
ATOM 909 O O . LEU A 1 118 ? 5.688 -10.626 0.476 1.00 95.50 118 LEU A O 1
ATOM 913 N N . LEU A 1 119 ? 7.280 -9.070 0.210 1.00 94.81 119 LEU A N 1
ATOM 914 C CA . LEU A 1 119 ? 7.932 -9.699 -0.948 1.00 94.81 119 LEU A CA 1
ATOM 915 C C . LEU A 1 119 ? 8.948 -10.795 -0.584 1.00 94.81 119 LEU A C 1
ATOM 917 O O . LEU A 1 119 ? 9.572 -11.361 -1.480 1.00 94.81 119 LEU A O 1
ATOM 921 N N . THR A 1 120 ? 9.079 -11.134 0.701 1.00 93.62 120 THR A N 1
ATOM 922 C CA . THR A 1 120 ? 10.026 -12.102 1.282 1.00 93.62 120 THR A CA 1
ATOM 923 C C . THR A 1 120 ? 11.498 -11.729 1.091 1.00 93.62 120 THR A C 1
ATOM 925 O O . THR A 1 120 ? 11.897 -11.089 0.116 1.00 93.62 120 THR A O 1
ATOM 928 N N . HIS A 1 121 ? 12.366 -12.174 1.999 1.00 92.56 121 HIS A N 1
ATOM 929 C CA . HIS A 1 121 ? 13.812 -11.978 1.815 1.00 92.56 121 HIS A CA 1
ATOM 930 C C . HIS A 1 121 ? 14.393 -12.900 0.736 1.00 92.56 121 HIS A C 1
ATOM 932 O O . HIS A 1 121 ? 15.369 -12.553 0.065 1.00 92.56 121 HIS A O 1
ATOM 938 N N . LYS A 1 122 ? 13.772 -14.068 0.532 1.00 91.00 122 LYS A N 1
ATOM 939 C CA . LYS A 1 122 ? 14.248 -15.122 -0.375 1.00 91.00 122 LYS A CA 1
ATOM 940 C C . LYS A 1 122 ? 14.381 -14.653 -1.826 1.00 91.00 122 LYS A C 1
ATOM 942 O O . LYS A 1 122 ? 15.282 -15.097 -2.536 1.00 91.00 122 LYS A O 1
ATOM 947 N N . HIS A 1 123 ? 13.498 -13.757 -2.266 1.00 88.50 123 HIS A N 1
ATOM 948 C CA . HIS A 1 123 ? 13.414 -13.306 -3.659 1.00 88.50 123 HIS A CA 1
ATOM 949 C C . HIS A 1 123 ? 13.878 -11.862 -3.870 1.00 88.50 123 HIS A C 1
ATOM 951 O O . HIS A 1 123 ? 13.872 -11.373 -4.999 1.00 88.50 123 HIS A O 1
ATOM 957 N N . PHE A 1 124 ? 14.372 -11.202 -2.820 1.00 90.81 124 PHE A N 1
ATOM 958 C CA . PHE A 1 124 ? 14.811 -9.807 -2.859 1.00 90.81 124 PHE A CA 1
ATOM 959 C C . PHE A 1 124 ? 15.821 -9.522 -3.984 1.00 90.81 124 PHE A C 1
ATOM 961 O O . PHE A 1 124 ? 15.625 -8.622 -4.798 1.00 90.81 124 PHE A O 1
ATOM 968 N N . ASN A 1 125 ? 16.864 -10.352 -4.105 1.00 91.06 125 ASN A N 1
ATOM 969 C CA . ASN A 1 125 ? 17.875 -10.195 -5.156 1.00 91.06 125 ASN A CA 1
ATOM 970 C C . ASN A 1 125 ? 17.309 -10.375 -6.573 1.00 91.06 125 ASN A C 1
ATOM 972 O O . ASN A 1 125 ? 17.820 -9.769 -7.513 1.00 91.06 125 ASN A O 1
ATOM 976 N N . ALA A 1 126 ? 16.279 -11.208 -6.742 1.00 91.44 126 ALA A N 1
ATOM 977 C CA . ALA A 1 126 ? 15.633 -11.386 -8.036 1.00 91.44 126 ALA A CA 1
ATOM 978 C C . ALA A 1 126 ? 14.837 -10.131 -8.416 1.00 91.44 126 ALA A C 1
ATOM 980 O O . ALA A 1 126 ? 14.983 -9.645 -9.534 1.00 91.44 126 ALA A O 1
ATOM 981 N N . HIS A 1 127 ? 14.092 -9.550 -7.467 1.00 90.75 127 HIS A N 1
ATOM 982 C CA . HIS A 1 127 ? 13.369 -8.294 -7.677 1.00 90.75 127 HIS A CA 1
ATOM 983 C C . HIS A 1 127 ? 14.292 -7.149 -8.115 1.00 90.75 127 HIS A C 1
ATOM 985 O O . HIS A 1 127 ? 13.961 -6.438 -9.061 1.00 90.75 127 HIS A O 1
ATOM 991 N N . LEU A 1 128 ? 15.468 -7.003 -7.490 1.00 90.94 128 LEU A N 1
ATOM 992 C CA . LEU A 1 128 ? 16.433 -5.958 -7.858 1.00 90.94 128 LEU A CA 1
ATOM 993 C C . LEU A 1 128 ? 16.992 -6.134 -9.275 1.00 90.94 128 LEU A C 1
ATOM 995 O O . LEU A 1 128 ? 17.148 -5.162 -10.007 1.00 90.94 128 LEU A O 1
ATOM 999 N N . LYS A 1 129 ? 17.283 -7.376 -9.673 1.00 90.62 129 LYS A N 1
ATOM 1000 C CA . LYS A 1 129 ? 17.941 -7.663 -10.952 1.00 90.62 129 LYS A CA 1
ATOM 1001 C C . LYS A 1 129 ? 17.019 -7.566 -12.158 1.00 90.62 129 LYS A C 1
ATOM 1003 O O . LYS A 1 129 ? 17.531 -7.456 -13.266 1.00 90.62 129 LYS A O 1
ATOM 1008 N N . ILE A 1 130 ? 15.696 -7.606 -11.983 1.00 89.94 130 ILE A N 1
ATOM 1009 C CA . ILE A 1 130 ? 14.760 -7.566 -13.117 1.00 89.94 130 ILE A CA 1
ATOM 1010 C C . ILE A 1 130 ? 15.025 -6.345 -14.002 1.00 89.94 130 ILE A C 1
ATOM 1012 O O . ILE A 1 130 ? 15.157 -6.506 -15.207 1.00 89.94 130 ILE A O 1
ATOM 1016 N N . ALA A 1 131 ? 15.162 -5.145 -13.433 1.00 84.88 131 ALA A N 1
ATOM 1017 C CA . ALA A 1 131 ? 15.364 -3.935 -14.234 1.00 84.88 131 ALA A CA 1
ATOM 1018 C C . ALA A 1 131 ? 16.633 -4.005 -15.107 1.00 84.88 131 ALA A C 1
ATOM 1020 O O . ALA A 1 131 ? 16.598 -3.599 -16.268 1.00 84.88 131 ALA A O 1
ATOM 1021 N N . ASP A 1 132 ? 17.716 -4.573 -14.573 1.00 85.94 132 ASP A N 1
ATOM 1022 C CA . ASP A 1 132 ? 18.993 -4.715 -15.279 1.00 85.94 132 ASP A CA 1
ATOM 1023 C C . ASP A 1 132 ? 18.957 -5.837 -16.323 1.00 85.94 132 ASP A C 1
ATOM 1025 O O . ASP A 1 132 ? 19.486 -5.694 -17.423 1.00 85.94 132 ASP A O 1
ATOM 1029 N N . LEU A 1 133 ? 18.318 -6.964 -15.997 1.00 85.00 133 LEU A N 1
ATOM 1030 C CA . LEU A 1 133 ? 18.234 -8.124 -16.885 1.00 85.00 133 LEU A CA 1
ATOM 1031 C C . LEU A 1 133 ? 17.402 -7.840 -18.139 1.00 85.00 133 LEU A C 1
ATOM 1033 O O . LEU A 1 133 ? 17.609 -8.490 -19.159 1.00 85.00 133 LEU A O 1
ATOM 1037 N N . MET A 1 134 ? 16.489 -6.870 -18.083 1.00 87.81 134 MET A N 1
ATOM 1038 C CA . MET A 1 134 ? 15.656 -6.489 -19.227 1.00 87.81 134 MET A CA 1
ATOM 1039 C C . MET A 1 134 ? 16.345 -5.502 -20.176 1.00 87.81 134 MET A C 1
ATOM 1041 O O . MET A 1 134 ? 15.766 -5.129 -21.191 1.00 87.81 134 MET A O 1
ATOM 1045 N N . GLN A 1 135 ? 17.584 -5.095 -19.888 1.00 88.25 135 GLN A N 1
ATOM 1046 C CA . GLN A 1 135 ? 18.400 -4.220 -20.738 1.00 88.25 135 GLN A CA 1
ATOM 1047 C C . GLN A 1 135 ? 19.249 -5.004 -21.749 1.00 88.25 135 GLN A C 1
ATOM 1049 O O . GLN A 1 135 ? 20.358 -4.584 -22.077 1.00 88.25 135 GLN A O 1
ATOM 1054 N N . PHE A 1 136 ? 18.761 -6.143 -22.242 1.00 88.38 136 PHE A N 1
ATOM 1055 C CA . PHE A 1 136 ? 19.444 -6.949 -23.254 1.00 88.38 136 PHE A CA 1
ATOM 1056 C C . PHE A 1 136 ? 18.501 -7.262 -24.415 1.00 88.38 136 PHE A C 1
ATOM 1058 O O . PHE A 1 136 ? 17.348 -7.626 -24.194 1.00 88.38 136 PHE A O 1
ATOM 1065 N N . ASP A 1 137 ? 18.987 -7.105 -25.646 1.00 86.75 137 ASP A N 1
ATOM 1066 C CA . ASP A 1 137 ? 18.240 -7.474 -26.849 1.00 86.75 137 ASP A CA 1
ATOM 1067 C C . ASP A 1 137 ? 18.178 -9.004 -27.036 1.00 86.75 137 ASP A C 1
ATOM 1069 O O . ASP A 1 137 ? 18.827 -9.774 -26.323 1.00 86.75 137 ASP A O 1
ATOM 1073 N N . ASP A 1 138 ? 17.426 -9.470 -28.036 1.00 85.75 138 ASP A N 1
ATOM 1074 C CA . ASP A 1 138 ? 17.304 -10.902 -28.362 1.00 85.75 138 ASP A CA 1
ATOM 1075 C C . ASP A 1 138 ? 18.629 -11.578 -28.741 1.00 85.75 138 ASP A C 1
ATOM 1077 O O . ASP A 1 138 ? 18.724 -12.804 -28.767 1.00 85.75 138 ASP A O 1
ATOM 1081 N N . LYS A 1 139 ? 19.663 -10.787 -29.040 1.00 88.12 139 LYS A N 1
ATOM 1082 C CA . LYS A 1 139 ? 21.008 -11.252 -29.387 1.00 88.12 139 LYS A CA 1
ATOM 1083 C C . LYS A 1 139 ? 21.960 -11.215 -28.185 1.00 88.12 139 LYS A C 1
ATOM 1085 O O . LYS A 1 139 ? 23.128 -11.562 -28.342 1.00 88.12 139 LYS A O 1
ATOM 1090 N N . GLY A 1 140 ? 21.483 -10.817 -27.002 1.00 86.19 140 GLY A N 1
ATOM 1091 C CA . GLY A 1 140 ? 22.266 -10.725 -25.771 1.00 86.19 140 GLY A CA 1
ATOM 1092 C C . GLY A 1 140 ? 23.138 -9.470 -25.663 1.00 86.19 140 GLY A C 1
ATOM 1093 O O . GLY A 1 140 ? 24.017 -9.419 -24.803 1.00 86.19 140 GLY A O 1
ATOM 1094 N N . ASN A 1 141 ? 22.923 -8.453 -26.501 1.00 90.62 141 ASN A N 1
ATOM 1095 C CA . ASN A 1 141 ? 23.643 -7.184 -26.410 1.00 90.62 141 ASN A CA 1
ATOM 1096 C C . ASN A 1 141 ? 22.936 -6.229 -25.455 1.00 90.62 141 ASN A C 1
ATOM 1098 O O . ASN A 1 141 ? 21.711 -6.123 -25.458 1.00 90.62 141 ASN A O 1
ATOM 1102 N N . LYS A 1 142 ? 23.716 -5.471 -24.682 1.00 90.12 142 LYS A N 1
ATOM 1103 C CA . LYS A 1 142 ? 23.172 -4.457 -23.778 1.00 90.12 142 LYS A CA 1
ATOM 1104 C C . LYS A 1 142 ? 22.476 -3.334 -24.563 1.00 90.12 142 LYS A C 1
ATOM 1106 O O . LYS A 1 142 ? 23.044 -2.795 -25.511 1.00 90.12 142 LYS A O 1
ATOM 1111 N N . THR A 1 143 ? 21.283 -2.947 -24.130 1.00 90.00 143 THR A N 1
ATOM 1112 C CA . THR A 1 143 ? 20.443 -1.898 -24.723 1.00 90.00 143 THR A CA 1
ATOM 1113 C C . THR A 1 143 ? 19.909 -0.948 -23.650 1.00 90.00 143 THR A C 1
ATOM 1115 O O . THR A 1 143 ? 19.734 -1.322 -22.495 1.00 90.00 143 THR A O 1
ATOM 1118 N N . ASN A 1 144 ? 19.627 0.297 -24.036 1.00 86.38 144 ASN A N 1
ATOM 1119 C CA . ASN A 1 144 ? 19.001 1.294 -23.158 1.00 86.38 144 ASN A CA 1
ATOM 1120 C C . ASN A 1 144 ? 17.464 1.225 -23.181 1.00 86.38 144 ASN A C 1
ATOM 1122 O O . ASN A 1 144 ? 16.805 1.973 -22.459 1.00 86.38 144 ASN A O 1
ATOM 1126 N N . ILE A 1 145 ? 16.889 0.372 -24.032 1.00 86.81 145 ILE A N 1
ATOM 1127 C CA . ILE A 1 145 ? 15.444 0.173 -24.148 1.00 86.81 145 ILE A CA 1
ATOM 1128 C C . ILE A 1 145 ? 15.108 -1.139 -23.433 1.00 86.81 145 ILE A C 1
ATOM 1130 O O . ILE A 1 145 ? 15.495 -2.192 -23.938 1.00 86.81 145 ILE A O 1
ATOM 1134 N N . PRO A 1 146 ? 14.430 -1.098 -22.275 1.00 86.69 146 PRO A N 1
ATOM 1135 C CA . PRO A 1 146 ? 14.080 -2.309 -21.552 1.00 86.69 146 PRO A CA 1
ATOM 1136 C C . PRO A 1 146 ? 12.982 -3.093 -22.277 1.00 86.69 146 PRO A C 1
ATOM 1138 O O . PRO A 1 146 ? 11.990 -2.508 -22.726 1.00 86.69 146 PRO A O 1
ATOM 1141 N N . ASP A 1 147 ? 13.135 -4.415 -22.331 1.00 90.50 147 ASP A N 1
ATOM 1142 C CA . ASP A 1 147 ? 12.078 -5.335 -22.753 1.00 90.50 147 ASP A CA 1
ATOM 1143 C C . ASP A 1 147 ? 10.996 -5.409 -21.666 1.00 90.50 147 ASP A C 1
ATOM 1145 O O . ASP A 1 147 ? 11.150 -6.057 -20.627 1.00 90.50 147 ASP A O 1
ATOM 1149 N N . LYS A 1 148 ? 9.901 -4.680 -21.890 1.00 89.75 148 LYS A N 1
ATOM 1150 C CA . LYS A 1 148 ? 8.803 -4.564 -20.925 1.00 89.75 148 LYS A CA 1
ATOM 1151 C C . LYS A 1 148 ? 7.974 -5.838 -20.817 1.00 89.75 148 LYS A C 1
ATOM 1153 O O . LYS A 1 148 ? 7.453 -6.104 -19.738 1.00 89.75 148 LYS A O 1
ATOM 1158 N N . ASP A 1 149 ? 7.852 -6.611 -21.890 1.00 90.69 149 ASP A N 1
ATOM 1159 C CA . ASP A 1 149 ? 7.026 -7.817 -21.884 1.00 90.69 149 ASP A CA 1
ATOM 1160 C C . ASP A 1 149 ? 7.710 -8.897 -21.044 1.00 90.69 149 ASP A C 1
ATOM 1162 O O . ASP A 1 149 ? 7.114 -9.418 -20.097 1.00 90.69 149 ASP A O 1
ATOM 1166 N N . ARG A 1 150 ? 9.016 -9.107 -21.257 1.00 89.19 150 ARG A N 1
ATOM 1167 C CA . ARG A 1 150 ? 9.821 -9.977 -20.384 1.00 89.19 150 ARG A CA 1
ATOM 1168 C C . ARG A 1 150 ? 9.863 -9.479 -18.943 1.00 89.19 150 ARG A C 1
ATOM 1170 O O . ARG A 1 150 ? 9.865 -10.287 -18.013 1.00 89.19 150 ARG A O 1
ATOM 1177 N N . GLN A 1 151 ? 9.868 -8.159 -18.732 1.00 91.19 151 GLN A N 1
ATOM 1178 C CA . GLN A 1 151 ? 9.811 -7.582 -17.389 1.00 91.19 151 GLN A CA 1
ATOM 1179 C C . GLN A 1 151 ? 8.522 -7.988 -16.666 1.00 91.19 151 GLN A C 1
ATOM 1181 O O . GLN A 1 151 ? 8.560 -8.379 -15.497 1.00 91.19 151 GLN A O 1
ATOM 1186 N N . ILE A 1 152 ? 7.386 -7.895 -17.361 1.00 92.38 152 ILE A N 1
ATOM 1187 C CA . ILE A 1 152 ? 6.073 -8.268 -16.833 1.00 92.38 152 ILE A CA 1
ATOM 1188 C C . ILE A 1 152 ? 6.030 -9.769 -16.537 1.00 92.38 152 ILE A C 1
ATOM 1190 O O . ILE A 1 152 ? 5.629 -10.146 -15.436 1.00 92.38 152 ILE A O 1
ATOM 1194 N N . GLU A 1 153 ? 6.494 -10.617 -17.456 1.00 92.62 153 GLU A N 1
ATOM 1195 C CA . GLU A 1 153 ? 6.548 -12.071 -17.252 1.00 92.62 153 GLU A CA 1
ATOM 1196 C C . GLU A 1 153 ? 7.403 -12.447 -16.033 1.00 92.62 153 GLU A C 1
ATOM 1198 O O . GLU A 1 153 ? 6.970 -13.217 -15.173 1.00 92.62 153 GLU A O 1
ATOM 1203 N N . ALA A 1 154 ? 8.592 -11.854 -15.893 1.00 92.81 154 ALA A N 1
ATOM 1204 C CA . ALA A 1 154 ? 9.466 -12.100 -14.749 1.00 92.81 154 ALA A CA 1
ATOM 1205 C C . ALA A 1 154 ? 8.807 -11.693 -13.420 1.00 92.81 154 ALA A C 1
ATOM 1207 O O . ALA A 1 154 ? 8.877 -12.436 -12.437 1.00 92.81 154 ALA A O 1
ATOM 1208 N N . LEU A 1 155 ? 8.128 -10.541 -13.384 1.00 93.88 155 LEU A N 1
ATOM 1209 C CA . LEU A 1 155 ? 7.382 -10.092 -12.206 1.00 93.88 155 LEU A CA 1
ATOM 1210 C C . LEU A 1 155 ? 6.212 -11.029 -11.874 1.00 93.88 155 LEU A C 1
ATOM 1212 O O . LEU A 1 155 ? 5.995 -11.331 -10.701 1.00 93.88 155 LEU A O 1
ATOM 1216 N N . GLN A 1 156 ? 5.490 -11.529 -12.880 1.00 94.12 156 GLN A N 1
ATOM 1217 C CA . GLN A 1 156 ? 4.408 -12.503 -12.694 1.00 94.12 156 GLN A CA 1
ATOM 1218 C C . GLN A 1 156 ? 4.923 -13.832 -12.126 1.00 94.12 156 GLN A C 1
ATOM 1220 O O . GLN A 1 156 ? 4.304 -14.401 -11.227 1.00 94.12 156 GLN A O 1
ATOM 1225 N N . LEU A 1 157 ? 6.079 -14.309 -12.592 1.00 94.38 157 LEU A N 1
ATOM 1226 C CA . LEU A 1 157 ? 6.713 -15.512 -12.051 1.00 94.38 157 LEU A CA 1
ATOM 1227 C C . LEU A 1 157 ? 7.153 -15.317 -10.595 1.00 94.38 157 LEU A C 1
ATOM 1229 O O . LEU A 1 157 ? 6.894 -16.187 -9.763 1.00 94.38 157 LEU A O 1
ATOM 1233 N N . LEU A 1 158 ? 7.752 -14.168 -10.259 1.00 93.38 158 LEU A N 1
ATOM 1234 C CA . LEU A 1 158 ? 8.088 -13.845 -8.867 1.00 93.38 158 LEU A CA 1
ATOM 1235 C C . LEU A 1 158 ? 6.843 -13.745 -7.980 1.00 93.38 158 LEU A C 1
ATOM 1237 O O . LEU A 1 158 ? 6.873 -14.172 -6.831 1.00 93.38 158 LEU A O 1
ATOM 1241 N N . PHE A 1 159 ? 5.735 -13.237 -8.512 1.00 94.00 159 PHE A N 1
ATOM 1242 C CA . PHE A 1 159 ? 4.464 -13.194 -7.797 1.00 94.00 159 PHE A CA 1
ATOM 1243 C C . PHE A 1 159 ? 3.91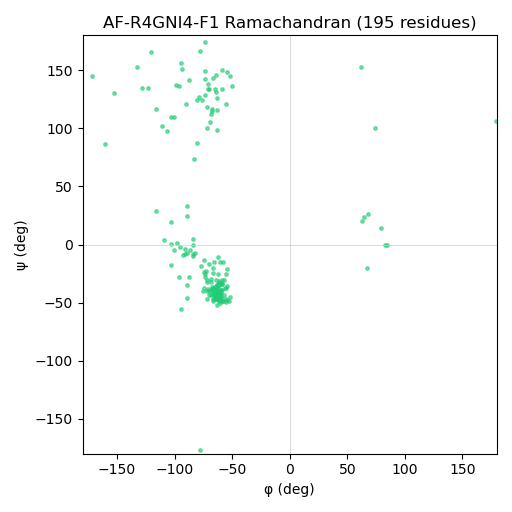2 -14.602 -7.500 1.00 94.00 159 PHE A C 1
ATOM 1245 O O . PHE A 1 159 ? 3.390 -14.847 -6.414 1.00 94.00 159 PHE A O 1
ATOM 1252 N N . LEU A 1 160 ? 4.050 -15.548 -8.436 1.00 93.25 160 LEU A N 1
ATOM 1253 C CA . LEU A 1 160 ? 3.553 -16.923 -8.287 1.00 93.25 160 LEU A CA 1
ATOM 1254 C C . LEU A 1 160 ? 4.306 -17.738 -7.229 1.00 93.25 160 LEU A C 1
ATOM 1256 O O . LEU A 1 160 ? 3.698 -18.588 -6.578 1.00 93.25 160 LEU A O 1
ATOM 1260 N N . ILE A 1 161 ? 5.603 -17.483 -7.044 1.00 94.56 161 ILE A N 1
ATOM 1261 C CA . ILE A 1 161 ? 6.436 -18.208 -6.070 1.00 94.56 161 ILE A CA 1
ATOM 1262 C C . ILE A 1 161 ? 6.312 -17.672 -4.637 1.00 94.56 161 ILE A C 1
ATOM 1264 O O . ILE A 1 161 ? 6.845 -18.292 -3.715 1.00 94.56 161 ILE A O 1
ATOM 1268 N N . LEU A 1 162 ? 5.619 -16.545 -4.434 1.00 94.19 162 LEU A N 1
ATOM 1269 C CA . LEU A 1 162 ? 5.350 -16.023 -3.096 1.00 94.19 162 LEU A CA 1
ATOM 1270 C C . LEU A 1 162 ? 4.468 -16.995 -2.294 1.00 94.19 162 LEU A C 1
ATOM 1272 O O . LEU A 1 162 ? 3.559 -17.620 -2.863 1.00 94.19 162 LEU A O 1
ATOM 1276 N N . PRO A 1 163 ? 4.673 -17.082 -0.965 1.00 94.44 163 PRO A N 1
ATOM 1277 C CA . PRO A 1 163 ? 3.759 -17.796 -0.084 1.00 94.44 163 PRO A CA 1
ATOM 1278 C C . PRO A 1 163 ? 2.309 -17.322 -0.287 1.00 94.44 163 PRO A C 1
ATOM 1280 O O . PRO A 1 163 ? 2.095 -16.133 -0.546 1.00 94.44 163 PRO A O 1
ATOM 1283 N N . PRO A 1 164 ? 1.302 -18.212 -0.172 1.00 93.44 164 PRO A N 1
ATOM 1284 C CA . PRO A 1 164 ? -0.090 -17.846 -0.427 1.00 93.44 164 PRO A CA 1
ATOM 1285 C C . PRO A 1 164 ? -0.581 -16.602 0.339 1.00 93.44 164 PRO A C 1
ATOM 1287 O O . PRO A 1 164 ? -1.117 -15.722 -0.338 1.00 93.44 164 PRO A O 1
ATOM 1290 N N . PRO A 1 165 ? -0.316 -16.432 1.655 1.00 92.94 165 PRO A N 1
ATOM 1291 C CA . PRO A 1 165 ? -0.754 -15.236 2.384 1.00 92.94 165 PRO A CA 1
ATOM 1292 C C . PRO A 1 165 ? -0.144 -13.946 1.815 1.00 92.94 165 PRO A C 1
ATOM 1294 O O . PRO A 1 165 ? -0.848 -12.972 1.544 1.00 92.94 165 PRO A O 1
ATOM 1297 N N . ASN A 1 166 ? 1.165 -13.955 1.537 1.00 95.19 166 ASN A N 1
ATOM 1298 C CA . ASN A 1 166 ? 1.882 -12.823 0.947 1.00 95.19 166 ASN A CA 1
ATOM 1299 C C . ASN A 1 166 ? 1.312 -12.453 -0.421 1.00 95.19 166 ASN A C 1
ATOM 1301 O O . ASN A 1 166 ? 1.067 -11.282 -0.702 1.00 95.19 166 ASN A O 1
ATOM 1305 N N . ARG A 1 167 ? 1.087 -13.458 -1.271 1.00 94.81 167 ARG A N 1
ATOM 1306 C CA . ARG A 1 167 ? 0.542 -13.272 -2.615 1.00 94.81 167 ARG A CA 1
ATOM 1307 C C . ARG A 1 167 ? -0.877 -12.700 -2.572 1.00 94.81 167 ARG A C 1
ATOM 1309 O O . ARG A 1 167 ? -1.186 -11.799 -3.350 1.00 94.81 167 ARG A O 1
ATOM 1316 N N . ASN A 1 168 ? -1.718 -13.197 -1.666 1.00 93.94 168 ASN A N 1
ATOM 1317 C CA . ASN A 1 168 ? -3.095 -12.736 -1.491 1.00 93.94 168 ASN A CA 1
ATOM 1318 C C . ASN A 1 16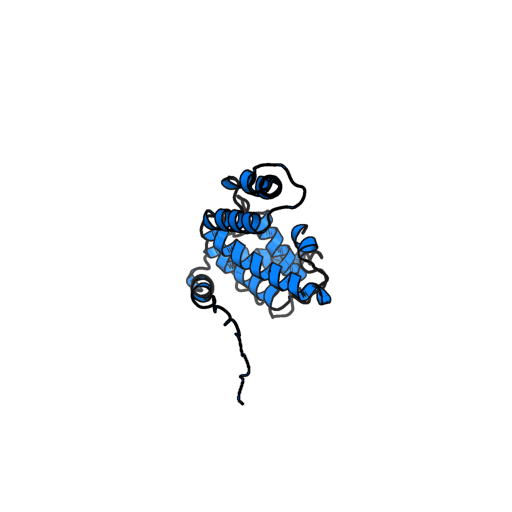8 ? -3.129 -11.265 -1.060 1.00 93.94 168 ASN A C 1
ATOM 1320 O O . ASN A 1 168 ? -3.757 -10.443 -1.729 1.00 93.94 168 ASN A O 1
ATOM 1324 N N . LEU A 1 169 ? -2.387 -10.909 -0.006 1.00 96.00 169 LEU A N 1
ATOM 1325 C CA . LEU A 1 169 ? -2.309 -9.526 0.461 1.00 96.00 169 LEU A CA 1
ATOM 1326 C C . LEU A 1 169 ? -1.688 -8.601 -0.593 1.00 96.00 169 LEU A C 1
ATOM 1328 O O . LEU A 1 169 ? -2.207 -7.516 -0.847 1.00 96.00 169 LEU A O 1
ATOM 1332 N N . LEU A 1 170 ? -0.617 -9.035 -1.262 1.00 96.38 170 LEU A N 1
ATOM 1333 C CA . LEU A 1 170 ? 0.012 -8.256 -2.326 1.00 96.38 170 LEU A CA 1
ATOM 1334 C C . LEU A 1 170 ? -0.955 -7.979 -3.480 1.00 96.38 170 LEU A C 1
ATOM 1336 O O . LEU A 1 170 ? -0.959 -6.870 -4.003 1.00 96.38 170 LEU A O 1
ATOM 1340 N N . LYS A 1 171 ? -1.802 -8.944 -3.859 1.00 95.19 171 LYS A N 1
ATOM 1341 C CA . LYS A 1 171 ? -2.831 -8.739 -4.888 1.00 95.19 171 LYS A CA 1
ATOM 1342 C C . LYS A 1 171 ? -3.800 -7.622 -4.504 1.00 95.19 171 LYS A C 1
ATOM 1344 O O . LYS A 1 171 ? -4.045 -6.733 -5.314 1.00 95.19 171 LYS A O 1
ATOM 1349 N N . LEU A 1 172 ? -4.314 -7.669 -3.274 1.00 96.25 172 LEU A N 1
ATOM 1350 C CA . LEU A 1 172 ? -5.243 -6.669 -2.742 1.00 96.25 172 LEU A CA 1
ATOM 1351 C C . LEU A 1 172 ? -4.606 -5.274 -2.731 1.00 96.25 172 LEU A C 1
ATOM 1353 O O . LEU A 1 172 ? -5.210 -4.301 -3.175 1.00 96.25 172 LEU A O 1
ATOM 1357 N N . LEU A 1 173 ? -3.351 -5.182 -2.287 1.00 97.38 173 LEU A N 1
ATOM 1358 C CA . LEU A 1 173 ? -2.611 -3.922 -2.262 1.00 97.38 173 LEU A CA 1
ATOM 1359 C C . LEU A 1 173 ? -2.335 -3.384 -3.667 1.00 97.38 173 LEU A C 1
ATOM 1361 O O . LEU A 1 173 ? -2.496 -2.190 -3.900 1.00 97.38 173 LEU A O 1
ATOM 1365 N N . LEU A 1 174 ? -1.931 -4.239 -4.609 1.00 96.81 174 LEU A N 1
ATOM 1366 C CA . LEU A 1 174 ? -1.674 -3.818 -5.986 1.00 96.81 174 LEU A CA 1
ATOM 1367 C C . LEU A 1 174 ? -2.942 -3.299 -6.667 1.00 96.81 174 LEU A C 1
ATOM 1369 O O . LEU A 1 174 ? -2.856 -2.292 -7.369 1.00 96.81 174 LEU A O 1
ATOM 1373 N N . ASP A 1 175 ? -4.105 -3.919 -6.437 1.00 97.19 175 ASP A N 1
ATOM 1374 C CA . ASP A 1 175 ? -5.372 -3.385 -6.947 1.00 97.19 175 ASP A CA 1
ATOM 1375 C C . ASP A 1 175 ? -5.713 -2.037 -6.294 1.00 97.19 175 ASP A C 1
ATOM 1377 O O . ASP A 1 175 ? -5.953 -1.061 -7.006 1.00 97.19 175 ASP A O 1
ATOM 1381 N N . LEU A 1 176 ? -5.614 -1.916 -4.965 1.00 97.75 176 LEU A N 1
ATOM 1382 C CA . LEU A 1 176 ? -5.840 -0.648 -4.262 1.00 97.75 176 LEU A CA 1
ATOM 1383 C C . LEU A 1 176 ? -4.943 0.480 -4.796 1.00 97.75 176 LEU A C 1
ATOM 1385 O O . LEU A 1 176 ? -5.417 1.586 -5.086 1.00 97.75 176 LEU A O 1
ATOM 1389 N N . LEU A 1 177 ? -3.646 0.21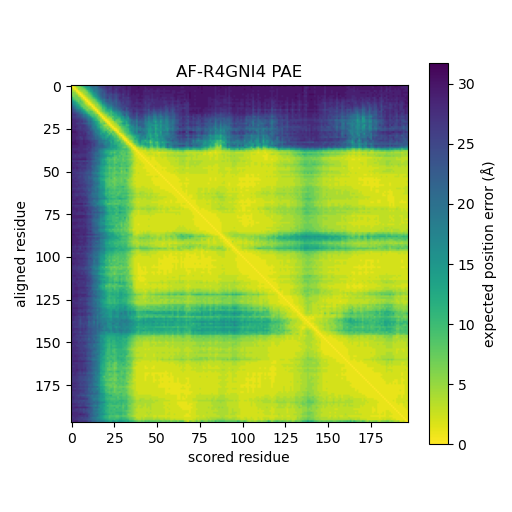3 -4.960 1.00 97.94 177 LEU A N 1
ATOM 1390 C CA . LEU A 1 177 ? -2.676 1.177 -5.480 1.00 97.94 177 LEU A CA 1
ATOM 1391 C C . LEU A 1 177 ? -2.941 1.507 -6.954 1.00 97.94 177 LEU A C 1
ATOM 1393 O O . LEU A 1 177 ? -2.862 2.675 -7.340 1.00 97.94 177 LEU A O 1
ATOM 1397 N N . TYR A 1 178 ? -3.316 0.519 -7.770 1.00 97.69 178 TYR A N 1
ATOM 1398 C CA . TYR A 1 178 ? -3.709 0.731 -9.163 1.00 97.69 178 TYR A CA 1
ATOM 1399 C C . TYR A 1 178 ? -4.947 1.633 -9.269 1.00 97.69 178 TYR A C 1
ATOM 1401 O O . TYR A 1 178 ? -4.929 2.628 -10.003 1.00 97.69 178 TYR A O 1
ATOM 1409 N N . GLN A 1 179 ? -6.002 1.351 -8.499 1.00 98.19 179 GLN A N 1
ATOM 1410 C CA . GLN A 1 179 ? -7.205 2.184 -8.479 1.00 98.19 179 GLN A CA 1
ATOM 1411 C C . GLN A 1 179 ? -6.909 3.591 -7.939 1.00 98.19 179 GLN A C 1
ATOM 1413 O O . GLN A 1 179 ? -7.429 4.573 -8.474 1.00 98.19 179 GLN A O 1
ATOM 1418 N N . THR A 1 180 ? -6.026 3.715 -6.942 1.00 97.88 180 THR A N 1
ATOM 1419 C CA . THR A 1 180 ? -5.556 5.014 -6.430 1.00 97.88 180 THR A CA 1
ATOM 1420 C C . THR A 1 180 ? -4.861 5.809 -7.536 1.00 97.88 180 THR A C 1
ATOM 1422 O O . THR A 1 180 ? -5.251 6.945 -7.810 1.00 97.88 180 THR A O 1
ATOM 1425 N N . ALA A 1 181 ? -3.908 5.201 -8.249 1.00 98.00 181 ALA A N 1
ATOM 1426 C CA . ALA A 1 181 ? -3.200 5.836 -9.360 1.00 98.00 181 ALA A CA 1
ATOM 1427 C C . ALA A 1 181 ? -4.134 6.237 -10.516 1.00 98.00 181 ALA A C 1
ATOM 1429 O O . ALA A 1 181 ? -3.935 7.265 -11.171 1.00 98.00 181 ALA A O 1
ATOM 1430 N N . LYS A 1 182 ? -5.199 5.464 -10.755 1.00 97.94 182 LYS A N 1
ATOM 1431 C CA . LYS A 1 182 ? -6.228 5.773 -11.759 1.00 97.94 182 LYS A CA 1
ATOM 1432 C C . LYS A 1 182 ? -7.046 7.025 -11.413 1.00 97.94 182 LYS A C 1
ATOM 1434 O O . LYS A 1 182 ? -7.656 7.611 -12.304 1.00 97.94 182 LYS A O 1
ATOM 1439 N N . LYS A 1 183 ? -7.061 7.450 -10.144 1.00 97.88 183 LYS A N 1
ATOM 1440 C CA . LYS A 1 183 ? -7.730 8.670 -9.650 1.00 97.88 183 LYS A CA 1
ATOM 1441 C C . LYS A 1 183 ? -6.760 9.826 -9.375 1.00 97.88 183 LYS A C 1
ATOM 1443 O O . LYS A 1 183 ? -7.119 10.774 -8.670 1.00 97.88 183 LYS A O 1
ATOM 1448 N N . GLN A 1 184 ? -5.552 9.776 -9.946 1.00 97.75 184 GLN A N 1
ATOM 1449 C CA . GLN A 1 184 ? -4.507 10.789 -9.750 1.00 97.75 184 GLN A CA 1
ATOM 1450 C C . GLN A 1 184 ? -4.932 12.224 -10.090 1.00 97.75 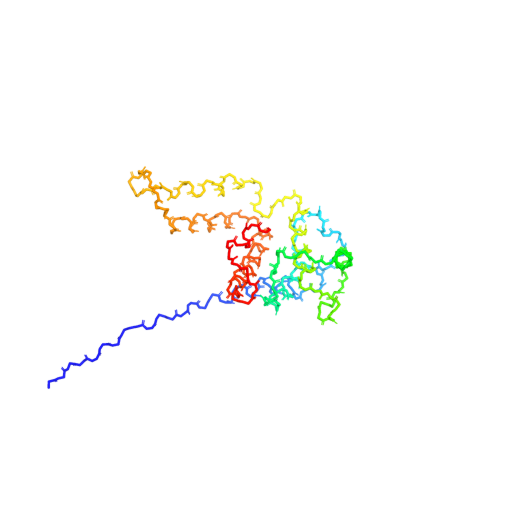184 GLN A C 1
ATOM 1452 O O . GLN A 1 184 ? -4.398 13.174 -9.522 1.00 97.75 184 GLN A O 1
ATOM 1457 N N . ASP A 1 185 ? -5.916 12.413 -10.972 1.00 97.50 185 ASP A N 1
ATOM 1458 C CA . ASP A 1 185 ? -6.468 13.731 -11.292 1.00 97.50 185 ASP A CA 1
ATOM 1459 C C . ASP A 1 185 ? -7.107 14.403 -10.062 1.00 97.50 185 ASP A C 1
ATOM 1461 O O . ASP A 1 185 ? -7.016 15.628 -9.908 1.00 97.50 185 ASP A O 1
ATOM 1465 N N . LYS A 1 186 ? -7.689 13.598 -9.161 1.00 97.81 186 LYS A N 1
ATOM 1466 C CA . LYS A 1 186 ? -8.298 14.036 -7.900 1.00 97.81 186 LYS A CA 1
ATOM 1467 C C . LYS A 1 186 ? -7.326 13.945 -6.731 1.00 97.81 186 LYS A C 1
ATOM 1469 O O . LYS A 1 186 ? -7.078 14.954 -6.087 1.00 97.81 186 LYS A O 1
ATOM 1474 N N . ASN A 1 187 ? -6.751 12.768 -6.491 1.00 97.50 187 ASN A N 1
ATOM 1475 C CA . ASN A 1 187 ? -5.945 12.526 -5.292 1.00 97.50 187 ASN A CA 1
ATOM 1476 C C . ASN A 1 187 ? -4.473 12.968 -5.417 1.00 97.50 187 ASN A C 1
ATOM 1478 O O . ASN A 1 187 ? -3.761 12.988 -4.417 1.00 97.50 187 ASN A O 1
ATOM 1482 N N . LYS A 1 188 ? -4.002 13.334 -6.618 1.00 97.81 188 LYS A N 1
ATOM 1483 C CA . LYS A 1 188 ? -2.616 13.764 -6.904 1.00 97.81 188 LYS A CA 1
ATOM 1484 C C . LYS A 1 188 ? -1.536 12.698 -6.658 1.00 97.81 188 LYS A C 1
ATOM 1486 O O . LYS A 1 188 ? -0.353 13.025 -6.543 1.00 97.81 188 LYS A O 1
ATOM 1491 N N . MET A 1 189 ? -1.917 11.424 -6.626 1.00 97.75 189 MET A N 1
ATOM 1492 C CA . MET A 1 189 ? -1.019 10.287 -6.428 1.00 97.75 189 MET A CA 1
ATOM 1493 C C . MET A 1 189 ? -0.901 9.469 -7.715 1.00 97.75 189 MET A C 1
ATOM 1495 O O . MET A 1 189 ? -1.788 8.694 -8.051 1.00 97.75 189 MET A O 1
ATOM 1499 N N . SER A 1 190 ? 0.199 9.648 -8.452 1.00 98.00 190 SER A N 1
ATOM 1500 C CA . SER A 1 190 ? 0.549 8.799 -9.597 1.00 98.00 190 SER A CA 1
ATOM 1501 C C . SER A 1 190 ? 1.151 7.464 -9.136 1.00 98.00 190 SER A C 1
ATOM 1503 O O . SER A 1 190 ? 1.573 7.333 -7.986 1.00 98.00 190 SER A O 1
ATOM 1505 N N . ALA A 1 191 ? 1.267 6.488 -10.044 1.00 97.06 191 ALA A N 1
ATOM 1506 C CA . ALA A 1 191 ? 1.960 5.226 -9.756 1.00 97.06 191 ALA A CA 1
ATOM 1507 C C . ALA A 1 191 ? 3.411 5.451 -9.286 1.00 97.06 191 ALA A C 1
ATOM 1509 O O . ALA A 1 191 ? 3.872 4.780 -8.370 1.00 97.06 191 ALA A O 1
ATOM 1510 N N . TYR A 1 192 ? 4.100 6.446 -9.859 1.00 96.44 192 TYR A N 1
ATOM 1511 C CA . TYR A 1 192 ? 5.440 6.845 -9.424 1.00 96.44 192 TYR A CA 1
ATOM 1512 C C . TYR A 1 192 ? 5.439 7.397 -7.994 1.00 96.44 192 TYR A C 1
ATOM 1514 O O . TYR A 1 192 ? 6.264 6.989 -7.186 1.00 96.44 192 TYR A O 1
ATOM 1522 N N . ASN A 1 193 ? 4.492 8.283 -7.661 1.00 96.00 193 ASN A N 1
ATOM 1523 C CA . ASN A 1 193 ? 4.399 8.839 -6.311 1.00 96.00 193 ASN A CA 1
ATOM 1524 C C . ASN A 1 193 ? 4.152 7.731 -5.288 1.00 96.00 193 ASN A C 1
ATOM 1526 O O . ASN A 1 193 ? 4.828 7.703 -4.272 1.00 96.00 193 ASN A O 1
ATOM 1530 N N . LEU A 1 194 ? 3.218 6.818 -5.572 1.00 96.75 194 LEU A N 1
ATOM 1531 C CA . LEU A 1 194 ? 2.881 5.701 -4.686 1.00 96.75 194 LEU A CA 1
ATOM 1532 C C . LEU A 1 194 ? 4.054 4.736 -4.481 1.00 96.75 194 LEU A C 1
ATOM 1534 O O . LEU A 1 194 ? 4.236 4.255 -3.371 1.00 96.75 194 LEU A O 1
ATOM 1538 N N . ALA A 1 195 ? 4.872 4.492 -5.509 1.00 94.19 195 ALA A N 1
ATOM 1539 C CA . ALA A 1 195 ? 6.048 3.626 -5.405 1.00 94.19 195 ALA A CA 1
ATOM 1540 C C . ALA A 1 195 ? 7.150 4.174 -4.474 1.00 94.19 195 ALA A C 1
ATOM 1542 O O . ALA A 1 195 ? 8.059 3.432 -4.112 1.00 94.19 195 ALA A O 1
ATOM 1543 N N . LEU A 1 196 ? 7.086 5.458 -4.105 1.00 93.75 196 LEU A N 1
ATOM 1544 C CA . LEU A 1 196 ? 8.030 6.113 -3.194 1.00 93.75 196 LEU A CA 1
ATOM 1545 C C . LEU A 1 196 ? 7.503 6.253 -1.752 1.00 93.75 196 LEU A C 1
ATOM 1547 O O . LEU A 1 196 ? 8.226 6.803 -0.920 1.00 93.75 196 LEU A O 1
ATOM 1551 N N . MET A 1 197 ? 6.247 5.871 -1.477 1.00 89.56 197 MET A N 1
ATOM 1552 C CA . MET A 1 197 ? 5.558 6.126 -0.193 1.00 89.56 197 MET A CA 1
ATOM 1553 C C . MET A 1 197 ? 5.688 5.015 0.847 1.00 89.56 197 MET A C 1
ATOM 1555 O O . MET A 1 197 ? 6.026 3.875 0.471 1.00 89.56 197 MET A O 1
#

Sequence (197 aa):
MATEAQSEGEVPARESGRSDAICSFVICNDSSLREKGVIFGSPLTEEGIAQIYQLIEYLHKNLRVEGLFRVPGNSVRQQILRDALNNGTDIDLESGEFHSNDVATLLKMFLGELPEPLLTHKHFNAHLKIADLMQFDDKGNKTNIPDKDRQIEALQLLFLILPPPNRNLLKLLLDLLYQTAKKQDKNKMSAYNLALM

GO terms:
  GO:0005886 plasma membrane (C, IDA)

Radius of gyration: 20.84 Å; Cα contacts (8 Å, |Δi|>4): 191; chains: 1; bounding box: 46×32×79 Å

Secondary structure (DSSP, 8-state):
----------PPP----TTHHHHHHHHHS-GGG--S---TTSPP-HHHHHHHHHHHHHHHHTTTSTTTTTS---HHHHHHHHHHHHTT----TTSSSS-HHHHHHHHHHHHHT-SS-TT-STTHHHHHHHHHHTSB-TTS-B-SS--HHHHHHHHHHHHHTS-HHHHHHHHHHHHHHHHHHHTHHHH---HHHHHT-

Solvent-accessible surface area (backbone atoms only — not comparable to full-atom values): 11618 Å² total; per-residue (Å²): 140,88,83,82,86,86,86,84,78,87,78,78,82,81,83,78,63,75,68,59,51,50,59,53,47,64,54,68,72,47,78,83,55,62,60,76,43,68,49,72,57,31,76,89,41,67,47,49,48,42,64,50,44,59,51,54,55,56,45,65,77,49,42,59,47,68,36,62,63,70,46,78,40,56,67,68,63,31,49,53,52,49,53,32,52,29,57,48,48,89,76,75,68,83,74,65,85,62,53,70,28,19,49,38,44,44,55,52,49,46,57,72,38,31,77,59,53,70,77,40,76,90,44,45,72,59,65,65,43,46,73,64,66,22,21,43,48,100,85,70,45,81,44,95,67,62,44,60,66,63,44,51,53,53,52,52,52,57,48,67,72,41,57,67,57,41,37,53,54,50,50,55,49,51,51,51,51,50,56,31,30,74,30,23,93,61,9,70,30,41,64,71,57,56,76,75,94

Organism: Homo sapiens (NCBI:txid9606)

Mean predicted aligned error: 9.53 Å

Foldseek 3Di:
DDDDDDDDDDDDDPPPDDPLVVVVCVLAVDLPLLDQAQLFLEAQDSSSLNLLVVLLVLLLVVLLAACQLHDAFDPVVLVVSNVCSNGSHDDDPVPPPDDNNSSSNNSVSRQVSHPAHLLGPVCVVVVVCLQVVQQADPVRDGHPDGPVVVSVVSVVVSLVPGDPSSSSSVVSVVVSLVVSLVSCVRHVAHNVNNVVD